Protein AF-A0A292RZ19-F1 (afdb_monomer_lite)

Secondary structure (DSSP, 8-state):
--S------HHHHHHHHHHHHHHHHHHHH----SS-BTTTB--HHHHHHHHHHHSPPPGGGHHHHHHTS-HHHHTS-HHHHHHHHHHHHHHTT-HHHHHHHHHHHHHHHHHHHHHHTT--HHHHHHHHHHHHHHHHHHHTT-HHHHHHHHHIIIIIHHHHHTT-HHHHHHHHHHHHTT-GGGG-

Radius of gyration: 18.1 Å; chains: 1; bounding box: 50×29×48 Å

Structure (mmCIF, N/CA/C/O backbone):
data_AF-A0A292RZ19-F1
#
_entry.id   AF-A0A292RZ19-F1
#
loop_
_atom_site.group_PDB
_atom_site.id
_atom_site.type_symbol
_atom_site.label_atom_id
_atom_site.label_alt_id
_atom_site.label_comp_id
_atom_site.label_asym_id
_atom_site.label_entity_id
_atom_site.label_seq_id
_atom_site.pdbx_PDB_ins_code
_atom_site.Cartn_x
_atom_site.Cartn_y
_atom_site.Cartn_z
_atom_site.occupancy
_atom_site.B_iso_or_equiv
_atom_site.auth_seq_id
_atom_site.auth_comp_id
_atom_site.auth_asym_id
_atom_site.auth_atom_id
_atom_site.pdbx_PDB_model_num
ATOM 1 N N . MET A 1 1 ? -21.940 5.186 25.113 1.00 36.81 1 MET A N 1
ATOM 2 C CA . MET A 1 1 ? -23.295 4.599 25.050 1.00 36.81 1 MET A CA 1
ATOM 3 C C . MET A 1 1 ? -23.685 4.547 23.584 1.00 36.81 1 MET A C 1
ATOM 5 O O . MET A 1 1 ? -23.639 5.592 22.948 1.00 36.81 1 MET A O 1
ATOM 9 N N . ASP A 1 2 ? -23.948 3.359 23.033 1.00 32.62 2 ASP A N 1
ATOM 10 C CA . ASP A 1 2 ? -24.367 3.211 21.632 1.00 32.62 2 ASP A CA 1
ATOM 11 C C . ASP A 1 2 ? -25.689 3.949 21.405 1.00 32.62 2 ASP A C 1
ATOM 13 O O . ASP A 1 2 ? -26.687 3.656 22.059 1.00 32.62 2 ASP A O 1
ATOM 17 N N . THR A 1 3 ? -25.704 4.897 20.470 1.00 44.53 3 THR A N 1
ATOM 18 C CA . THR A 1 3 ? -26.913 5.628 20.064 1.00 44.53 3 THR A CA 1
ATOM 19 C C . THR A 1 3 ? -27.874 4.777 19.232 1.00 44.53 3 THR A C 1
ATOM 21 O O . THR A 1 3 ? -29.031 5.149 19.089 1.00 44.53 3 THR A O 1
ATOM 24 N N . PHE A 1 4 ? -27.447 3.606 18.746 1.00 44.78 4 PHE A N 1
ATOM 25 C CA . PHE A 1 4 ? -28.317 2.651 18.060 1.00 44.78 4 PHE A CA 1
ATOM 26 C C . PHE A 1 4 ? -27.934 1.215 18.418 1.00 44.78 4 PHE A C 1
ATOM 28 O O . PHE A 1 4 ? -27.060 0.605 17.801 1.00 44.78 4 PHE A O 1
ATOM 35 N N . SER A 1 5 ? -28.616 0.646 19.411 1.00 44.84 5 SER A N 1
ATOM 36 C CA . SER A 1 5 ? -28.551 -0.783 19.719 1.00 44.84 5 SER A CA 1
ATOM 37 C C . SER A 1 5 ? -29.355 -1.575 18.685 1.00 44.84 5 SER A C 1
ATOM 39 O O . SER A 1 5 ? -30.439 -2.094 18.948 1.00 44.84 5 SER A O 1
ATOM 41 N N . ILE A 1 6 ? -28.828 -1.678 17.465 1.00 52.56 6 ILE A N 1
ATOM 42 C CA . ILE A 1 6 ? -29.388 -2.587 16.470 1.00 52.56 6 ILE A CA 1
ATOM 43 C C . ILE A 1 6 ? -29.183 -4.018 16.997 1.00 52.56 6 ILE A C 1
ATOM 45 O O . ILE A 1 6 ? -28.078 -4.568 16.954 1.00 52.56 6 ILE A O 1
ATOM 49 N N . LYS A 1 7 ? -30.257 -4.630 17.511 1.00 57.19 7 LYS A N 1
ATOM 50 C CA . LYS A 1 7 ? -30.303 -6.031 17.962 1.00 57.19 7 LYS A CA 1
ATOM 51 C C . LYS A 1 7 ? -30.302 -6.989 16.765 1.00 57.19 7 LYS A C 1
ATOM 53 O O . LYS A 1 7 ? -31.248 -7.736 16.549 1.00 57.19 7 LYS A O 1
ATOM 58 N N . VAL A 1 8 ? -29.248 -6.965 15.958 1.00 58.59 8 VAL A N 1
ATOM 59 C CA . VAL A 1 8 ? -29.006 -8.013 14.958 1.00 58.59 8 VAL A CA 1
ATOM 60 C C . VAL A 1 8 ? -28.208 -9.126 15.633 1.00 58.59 8 VAL A C 1
ATOM 62 O O . VAL A 1 8 ? -27.267 -8.858 16.380 1.00 58.59 8 VAL A O 1
ATOM 65 N N . ASN A 1 9 ? -28.592 -10.377 15.385 1.00 70.25 9 ASN A N 1
ATOM 66 C CA . ASN A 1 9 ? -27.857 -11.554 15.845 1.00 70.25 9 ASN A CA 1
ATOM 67 C C . ASN A 1 9 ? -26.400 -11.496 15.344 1.00 70.25 9 ASN A C 1
ATOM 69 O O . ASN A 1 9 ? -26.161 -11.202 14.173 1.00 70.25 9 ASN A O 1
ATOM 73 N N . ASP A 1 10 ? -25.425 -11.799 16.200 1.00 68.81 10 ASP A N 1
ATOM 74 C CA . ASP A 1 10 ? -24.003 -11.737 15.847 1.00 68.81 10 ASP A CA 1
ATOM 75 C C . ASP A 1 10 ? -23.623 -12.635 14.661 1.00 68.81 10 ASP A C 1
ATOM 77 O O . ASP A 1 10 ? -22.735 -12.275 13.887 1.00 68.81 10 ASP A O 1
ATOM 81 N N . ASN A 1 11 ? -24.323 -13.754 14.444 1.00 71.94 11 ASN A N 1
ATOM 82 C CA . ASN A 1 11 ? -24.134 -14.572 13.242 1.00 71.94 11 ASN A CA 1
ATOM 83 C C . ASN A 1 11 ? -24.590 -13.849 11.969 1.00 71.94 11 ASN A C 1
ATOM 85 O O . ASN A 1 11 ? -23.882 -13.880 10.965 1.00 71.94 11 ASN A O 1
ATOM 89 N N . ILE A 1 12 ? -25.720 -13.141 12.022 1.00 70.31 12 ILE A N 1
ATOM 90 C CA . ILE A 1 12 ? -26.232 -12.353 10.892 1.00 70.31 12 ILE A CA 1
ATOM 91 C C . ILE A 1 12 ? -25.294 -11.174 10.611 1.00 70.31 12 ILE A C 1
ATOM 93 O O . ILE A 1 12 ? -24.991 -10.892 9.455 1.00 70.31 12 ILE A O 1
ATOM 97 N N . LYS A 1 13 ? -24.749 -10.530 11.653 1.00 65.44 13 LYS A N 1
ATOM 98 C CA . LYS A 1 13 ? -23.737 -9.475 11.488 1.00 65.44 13 LYS A CA 1
ATOM 99 C C . LYS A 1 13 ? -22.476 -9.994 10.784 1.00 65.44 13 LYS A C 1
ATOM 101 O O . LYS A 1 13 ? -2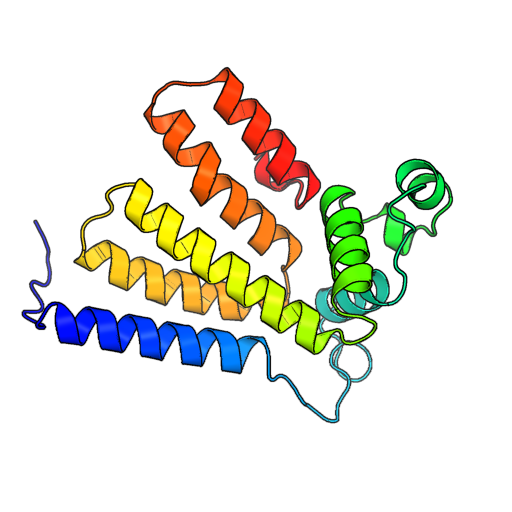1.983 -9.349 9.863 1.00 65.44 13 LYS A O 1
ATOM 106 N N . LYS A 1 14 ? -21.980 -11.178 11.168 1.00 69.00 14 LYS A N 1
ATOM 107 C CA . LYS A 1 14 ? -20.828 -11.828 10.513 1.00 69.00 14 LYS A CA 1
ATOM 108 C C . LYS A 1 14 ? -21.119 -12.192 9.058 1.00 69.00 14 LYS A C 1
ATOM 110 O O . LYS A 1 14 ? -20.262 -11.981 8.207 1.00 69.00 14 LYS A O 1
ATOM 115 N N . GLN A 1 15 ? -22.315 -12.702 8.767 1.00 72.06 15 GLN A N 1
ATOM 116 C CA . GLN A 1 15 ? -22.740 -13.024 7.403 1.00 72.06 15 GLN A CA 1
ATOM 117 C C . GLN A 1 15 ? -22.855 -11.770 6.530 1.00 72.06 15 GLN A C 1
ATOM 119 O O . GLN A 1 15 ? -22.338 -11.765 5.419 1.00 72.06 15 GLN A O 1
ATOM 124 N N . LEU A 1 16 ? -23.452 -10.687 7.039 1.00 69.56 16 LEU A N 1
ATOM 125 C CA . LEU A 1 16 ? -23.532 -9.399 6.341 1.00 69.56 16 LEU A CA 1
ATOM 126 C C . LEU A 1 16 ? -22.155 -8.785 6.095 1.00 69.56 16 LEU A C 1
ATOM 128 O O . LEU A 1 16 ? -21.927 -8.211 5.032 1.00 69.56 16 LEU A O 1
ATOM 132 N N . LEU A 1 17 ? -21.232 -8.931 7.047 1.00 68.62 17 LEU A N 1
ATOM 133 C CA . LEU A 1 17 ? -19.852 -8.497 6.877 1.00 68.62 17 LEU A CA 1
ATOM 134 C C . LEU A 1 17 ? -19.161 -9.311 5.784 1.00 68.62 17 LEU A C 1
ATOM 136 O O . LEU A 1 17 ? -18.579 -8.724 4.884 1.00 68.62 17 LEU A O 1
ATOM 140 N N . PHE A 1 18 ? -19.250 -10.641 5.834 1.00 71.50 18 PHE A N 1
ATOM 141 C CA . PHE A 1 18 ? -18.663 -11.514 4.818 1.00 71.50 18 PHE A CA 1
ATOM 142 C C . PHE A 1 18 ? -19.241 -11.235 3.428 1.00 71.50 18 PHE A C 1
ATOM 144 O O . PHE A 1 18 ? -18.494 -11.068 2.472 1.00 71.50 18 PHE A O 1
ATOM 151 N N . PHE A 1 19 ? -20.561 -11.089 3.329 1.00 72.62 19 PHE A N 1
ATOM 152 C CA . PHE A 1 19 ? -21.227 -10.728 2.085 1.00 72.62 19 PHE A CA 1
ATOM 153 C C . PHE A 1 19 ? -20.750 -9.368 1.564 1.00 72.62 19 PHE A C 1
ATOM 155 O O . PHE A 1 19 ? -20.363 -9.258 0.404 1.00 72.62 19 PHE A O 1
ATOM 162 N N . SER A 1 20 ? -20.691 -8.353 2.429 1.00 66.38 20 SER A N 1
ATOM 163 C CA . SER A 1 20 ? -20.156 -7.035 2.071 1.00 66.38 20 SER A CA 1
ATOM 164 C C . SER A 1 20 ? -18.703 -7.128 1.615 1.00 66.38 20 SER A C 1
ATOM 166 O O . SER A 1 20 ? -18.365 -6.573 0.583 1.00 66.38 20 SER A O 1
ATOM 168 N N . LEU A 1 21 ? -17.853 -7.881 2.318 1.00 67.31 21 LEU A N 1
ATOM 169 C CA . LEU A 1 21 ? -16.459 -8.126 1.939 1.00 67.31 21 LEU A CA 1
ATOM 170 C C . LEU A 1 21 ? -16.360 -8.731 0.535 1.00 67.31 21 LEU A C 1
ATOM 172 O O . LEU A 1 21 ? -15.591 -8.238 -0.285 1.00 67.31 21 LEU A O 1
ATOM 176 N N . CYS A 1 22 ? -17.168 -9.749 0.234 1.00 69.62 22 CYS A N 1
ATOM 177 C CA . CYS A 1 22 ? -17.218 -10.358 -1.092 1.00 69.62 22 CYS A CA 1
ATOM 178 C C . CYS A 1 22 ? -17.667 -9.357 -2.163 1.00 69.62 22 CYS A C 1
ATOM 180 O O . CYS A 1 22 ? -17.028 -9.263 -3.206 1.00 69.62 22 CYS A O 1
ATOM 182 N N . VAL A 1 23 ? -18.719 -8.576 -1.902 1.00 66.81 23 VAL A N 1
ATOM 183 C CA . VAL A 1 23 ? -19.202 -7.539 -2.827 1.00 66.81 23 VAL A CA 1
ATOM 184 C C . VAL A 1 23 ? -18.124 -6.481 -3.067 1.00 66.81 23 VAL A C 1
ATOM 186 O O . VAL A 1 23 ? -17.870 -6.133 -4.213 1.00 66.81 23 VAL A O 1
ATOM 189 N N . LEU A 1 24 ? -17.442 -6.010 -2.021 1.00 63.97 24 LEU A N 1
ATOM 190 C CA . LEU A 1 24 ? -16.362 -5.027 -2.131 1.00 63.97 24 LEU A CA 1
ATOM 191 C C . LEU A 1 24 ? -15.191 -5.570 -2.964 1.00 63.97 24 LEU A C 1
ATOM 193 O O . LEU A 1 24 ? -14.700 -4.876 -3.845 1.00 63.97 24 LEU A O 1
ATOM 197 N N . VAL A 1 25 ? -14.778 -6.818 -2.724 1.00 64.00 25 VAL A N 1
ATOM 198 C CA . VAL A 1 25 ? -13.701 -7.490 -3.469 1.00 64.00 25 VAL A CA 1
ATOM 199 C C . VAL A 1 25 ? -14.070 -7.644 -4.948 1.00 64.00 25 VAL A C 1
ATOM 201 O O . VAL A 1 25 ? -13.270 -7.306 -5.818 1.00 64.00 25 VAL A O 1
ATOM 204 N N . VAL A 1 26 ? -15.297 -8.080 -5.242 1.00 64.62 26 VAL A N 1
ATOM 205 C CA . VAL A 1 26 ? -15.783 -8.262 -6.618 1.00 64.62 26 VAL A CA 1
ATOM 206 C C . VAL A 1 26 ? -15.940 -6.919 -7.335 1.00 64.62 26 VAL A C 1
ATOM 208 O O . VAL A 1 26 ? -15.431 -6.764 -8.437 1.00 64.62 26 VAL A O 1
ATOM 211 N N . PHE A 1 27 ? -16.565 -5.909 -6.726 1.00 61.03 27 PHE A N 1
ATOM 212 C CA . PHE A 1 27 ? -16.728 -4.596 -7.367 1.00 61.03 27 PHE A CA 1
ATOM 213 C C . PHE A 1 27 ? -15.405 -3.834 -7.535 1.00 61.03 27 PHE A C 1
ATOM 215 O O . PHE A 1 27 ? -15.280 -3.034 -8.463 1.00 61.03 27 PHE A O 1
ATOM 222 N N . ALA A 1 28 ? -14.415 -4.076 -6.670 1.00 55.69 28 ALA A N 1
ATOM 223 C CA . ALA A 1 28 ? -13.092 -3.472 -6.795 1.00 55.69 28 ALA A CA 1
ATOM 224 C C . ALA A 1 28 ? -12.198 -4.185 -7.825 1.00 55.69 28 ALA A C 1
ATOM 226 O O . ALA A 1 28 ? -11.436 -3.519 -8.522 1.00 55.69 28 ALA A O 1
ATOM 227 N N . GLY A 1 29 ? -12.280 -5.518 -7.927 1.00 52.38 29 GLY A N 1
ATOM 228 C CA . GLY A 1 29 ? -11.407 -6.323 -8.791 1.00 52.38 29 GLY A CA 1
ATOM 229 C C . GLY A 1 29 ? -11.996 -6.739 -10.144 1.00 52.38 29 GLY A C 1
ATOM 230 O O . GLY A 1 29 ? -11.243 -7.002 -11.078 1.00 52.38 29 GLY A O 1
ATOM 231 N N . CYS A 1 30 ? -13.321 -6.765 -10.306 1.00 54.69 30 CYS A N 1
ATOM 232 C CA . CYS A 1 30 ? -13.986 -7.167 -11.553 1.00 54.69 30 CYS A CA 1
ATOM 233 C C . CYS A 1 30 ? -14.333 -5.969 -12.449 1.00 54.69 30 CYS A C 1
ATOM 235 O O . CYS A 1 30 ? -15.418 -5.902 -13.025 1.00 54.69 30 CYS A O 1
ATOM 237 N N . ARG A 1 31 ? -13.394 -5.031 -12.628 1.00 57.31 31 ARG A N 1
ATOM 238 C CA . ARG A 1 31 ? -13.456 -4.026 -13.706 1.00 57.31 31 ARG A CA 1
ATOM 239 C C . ARG A 1 31 ? -13.034 -4.640 -15.042 1.00 57.31 31 ARG A C 1
ATOM 241 O O . ARG A 1 31 ? -12.154 -4.134 -15.728 1.00 57.31 31 ARG A O 1
ATOM 248 N N . TRP A 1 32 ? -13.670 -5.747 -15.417 1.00 55.59 32 TRP A N 1
ATOM 249 C CA . TRP A 1 32 ? -13.532 -6.354 -16.741 1.00 55.59 32 TRP A CA 1
ATOM 250 C C . TRP A 1 32 ? -14.368 -5.547 -17.737 1.00 55.59 32 TRP A C 1
ATOM 252 O O . TRP A 1 32 ? -15.392 -5.991 -18.243 1.00 55.59 32 TRP A O 1
ATOM 262 N N . SER A 1 33 ? -13.974 -4.293 -17.926 1.00 52.31 33 SER A N 1
ATOM 263 C CA . SER A 1 33 ? -14.487 -3.434 -18.979 1.00 52.31 33 SER A CA 1
ATOM 264 C C . SER A 1 33 ? -13.643 -3.672 -20.224 1.00 52.31 33 SER A C 1
ATOM 266 O O . SER A 1 33 ? -12.421 -3.750 -20.134 1.00 52.31 33 SER A O 1
ATOM 268 N N . SER A 1 34 ? -14.288 -3.760 -21.385 1.00 49.88 34 SER A N 1
ATOM 269 C CA . SER A 1 34 ? -13.611 -3.750 -22.686 1.00 49.88 34 SER A CA 1
ATOM 270 C C . SER A 1 34 ? -12.952 -2.401 -23.004 1.00 49.88 34 SER A C 1
ATOM 272 O O . SER A 1 34 ? -12.137 -2.337 -23.914 1.00 49.88 34 SER A O 1
ATOM 274 N N . TYR A 1 35 ? -13.297 -1.341 -22.264 1.00 49.62 35 TYR A N 1
ATOM 275 C CA . TYR A 1 35 ? -12.599 -0.054 -22.298 1.00 49.62 35 TYR A CA 1
ATOM 276 C C . TYR A 1 35 ? -11.419 -0.063 -21.340 1.00 49.62 35 TYR A C 1
ATOM 278 O O . TYR A 1 35 ? -11.589 -0.357 -20.147 1.00 49.62 35 TYR A O 1
ATOM 286 N N . GLU A 1 36 ? -10.249 0.321 -21.841 1.00 52.06 36 GLU A N 1
ATOM 287 C CA . GLU A 1 36 ? -9.062 0.474 -21.021 1.00 52.06 36 GLU A CA 1
ATOM 288 C C . GLU A 1 36 ? -9.152 1.791 -20.247 1.00 52.06 36 GLU A C 1
ATOM 290 O O . GLU A 1 36 ? -8.748 2.860 -20.708 1.00 52.06 36 GLU A O 1
ATOM 295 N N . VAL A 1 37 ? -9.699 1.720 -19.033 1.00 51.31 37 VAL A N 1
ATOM 296 C CA . VAL A 1 37 ? -9.636 2.828 -18.072 1.00 51.31 37 VAL A CA 1
ATOM 297 C C . VAL A 1 37 ? -8.160 3.224 -17.912 1.00 51.31 37 VAL A C 1
ATOM 299 O O . VAL A 1 37 ? -7.329 2.364 -17.631 1.00 51.31 37 VAL A O 1
ATOM 302 N N . GLY A 1 38 ? -7.822 4.496 -18.146 1.00 48.09 38 GLY A N 1
ATOM 303 C CA . GLY A 1 38 ? -6.438 4.986 -18.222 1.00 48.09 38 GLY A CA 1
ATOM 304 C C . GLY A 1 38 ? -5.966 5.372 -19.633 1.00 48.09 38 GLY A C 1
ATOM 305 O O . GLY A 1 38 ? -5.240 6.354 -19.742 1.00 48.09 38 GLY A O 1
ATOM 306 N N . TYR A 1 39 ? -6.425 4.687 -20.690 1.00 48.91 39 TYR A N 1
ATOM 307 C CA . TYR A 1 39 ? -6.152 5.052 -22.094 1.00 48.91 39 TYR A CA 1
ATOM 308 C C . TYR A 1 39 ? -7.370 5.705 -22.768 1.00 48.91 39 TYR A C 1
ATOM 310 O O . TYR A 1 39 ? -7.232 6.757 -23.386 1.00 48.91 39 TYR A O 1
ATOM 318 N N . ASP A 1 40 ? -8.570 5.140 -22.584 1.00 44.59 40 ASP A N 1
ATOM 319 C CA . ASP A 1 40 ? -9.807 5.626 -23.225 1.00 44.59 40 ASP A CA 1
ATOM 320 C C . ASP A 1 40 ? -10.556 6.675 -22.382 1.00 44.59 40 ASP A C 1
ATOM 322 O O . ASP A 1 40 ? -11.319 7.495 -22.894 1.00 44.59 40 ASP A O 1
ATOM 326 N N . ILE A 1 41 ? -10.357 6.644 -21.061 1.00 52.09 41 ILE A N 1
ATOM 327 C CA . ILE A 1 41 ? -10.963 7.563 -20.091 1.00 52.09 41 ILE A CA 1
ATOM 328 C C . ILE A 1 41 ? -9.852 8.005 -19.142 1.00 52.09 41 ILE A C 1
ATOM 330 O O . ILE A 1 41 ? -9.313 7.183 -18.394 1.00 52.09 41 ILE A O 1
ATOM 334 N N . ALA A 1 42 ? -9.511 9.295 -19.175 1.00 49.41 42 ALA A N 1
ATOM 335 C CA . ALA A 1 42 ? -8.438 9.883 -18.378 1.00 49.41 42 ALA A CA 1
ATOM 336 C C . ALA A 1 42 ? -8.808 9.931 -16.885 1.00 49.41 42 ALA A C 1
ATOM 338 O O . ALA A 1 42 ? -9.241 10.952 -16.353 1.00 49.41 42 ALA A O 1
ATOM 339 N N . ILE A 1 43 ? -8.632 8.807 -16.194 1.00 57.19 43 ILE A N 1
ATOM 340 C CA . ILE A 1 43 ? -8.555 8.756 -14.734 1.00 57.19 43 ILE A CA 1
ATOM 341 C C . ILE A 1 43 ? -7.062 8.766 -14.402 1.00 57.19 43 ILE A C 1
ATOM 343 O O . ILE A 1 43 ? -6.412 7.724 -14.432 1.00 57.19 43 ILE A O 1
ATOM 347 N N . PHE A 1 44 ? -6.530 9.973 -14.183 1.00 57.28 44 PHE A N 1
ATOM 348 C CA . PHE A 1 44 ? -5.100 10.321 -14.227 1.00 57.28 44 PHE A CA 1
ATOM 349 C C . PHE A 1 44 ? -4.176 9.336 -13.483 1.00 57.28 44 PHE A C 1
ATOM 351 O O . PHE A 1 44 ? -3.178 8.871 -14.030 1.00 57.28 44 PHE A O 1
ATOM 358 N N . ASP A 1 45 ? -4.547 8.938 -12.268 1.00 68.06 45 ASP A N 1
ATOM 359 C CA . ASP A 1 45 ? -3.718 8.040 -11.461 1.00 68.06 45 ASP A CA 1
ATOM 360 C C . ASP A 1 45 ? -3.848 6.557 -11.853 1.00 68.06 45 ASP A C 1
ATOM 362 O O . ASP A 1 45 ? -2.912 5.782 -11.677 1.00 68.06 45 ASP A O 1
ATOM 366 N N . TYR A 1 46 ? -4.983 6.141 -12.426 1.00 71.25 46 TYR A N 1
ATOM 367 C CA . TYR A 1 46 ? -5.222 4.738 -12.782 1.00 71.25 46 TYR A CA 1
ATOM 368 C C . TYR A 1 46 ? -4.336 4.278 -13.946 1.00 71.25 46 TYR A C 1
ATOM 370 O O . TYR A 1 46 ? -3.780 3.181 -13.894 1.00 71.25 46 TYR A O 1
ATOM 378 N N . GLY A 1 47 ? -4.182 5.123 -14.974 1.00 75.06 47 GLY A N 1
ATOM 379 C CA . GLY A 1 47 ? -3.270 4.857 -16.092 1.00 75.06 47 GLY A CA 1
ATOM 380 C C . GLY A 1 47 ? -1.827 4.713 -15.609 1.00 75.06 47 GLY A C 1
ATOM 381 O O . GLY A 1 47 ? -1.173 3.721 -15.913 1.00 75.06 47 GLY A O 1
ATOM 382 N N . THR A 1 48 ? -1.393 5.628 -14.741 1.00 81.88 48 THR A N 1
ATOM 383 C CA . THR A 1 48 ? -0.076 5.588 -14.091 1.00 81.88 48 THR A CA 1
ATOM 384 C C . THR A 1 48 ? 0.148 4.275 -13.329 1.00 81.88 48 THR A C 1
ATOM 386 O O . THR A 1 48 ? 1.172 3.619 -13.510 1.00 81.88 48 THR A O 1
ATOM 389 N N . TYR A 1 49 ? -0.825 3.814 -12.531 1.00 85.19 49 TYR A N 1
ATOM 390 C CA . TYR A 1 49 ? -0.703 2.535 -11.817 1.00 85.19 49 TYR A CA 1
ATOM 391 C C . TYR A 1 49 ? -0.596 1.330 -12.756 1.00 85.19 49 TYR A C 1
ATOM 393 O O . TYR A 1 49 ? 0.168 0.407 -12.473 1.00 85.19 49 TYR A O 1
ATOM 401 N N . LYS A 1 50 ? -1.344 1.331 -13.867 1.00 85.19 50 LYS A N 1
ATOM 402 C CA . LYS A 1 50 ? -1.265 0.273 -14.882 1.00 85.19 50 LYS A CA 1
ATOM 403 C C . LYS A 1 50 ? 0.103 0.278 -15.567 1.00 85.19 50 LYS A C 1
ATOM 405 O O . LYS A 1 50 ? 0.701 -0.785 -15.697 1.00 85.19 50 LYS A O 1
ATOM 410 N N . ASN A 1 51 ? 0.619 1.449 -15.937 1.00 87.50 51 ASN A N 1
ATOM 411 C CA . ASN A 1 51 ? 1.934 1.593 -16.564 1.00 87.50 51 ASN A CA 1
ATOM 412 C C . ASN A 1 51 ? 3.051 1.078 -15.655 1.00 87.50 51 ASN A C 1
ATOM 414 O O . ASN A 1 51 ? 3.868 0.270 -16.080 1.00 87.50 51 ASN A O 1
ATOM 418 N N . ILE A 1 52 ? 3.046 1.476 -14.382 1.00 90.69 52 ILE A N 1
ATOM 419 C CA . ILE A 1 52 ? 4.051 1.030 -13.407 1.00 90.69 52 ILE A CA 1
ATOM 420 C C . ILE A 1 52 ? 3.953 -0.477 -13.166 1.00 90.69 52 ILE A C 1
ATOM 4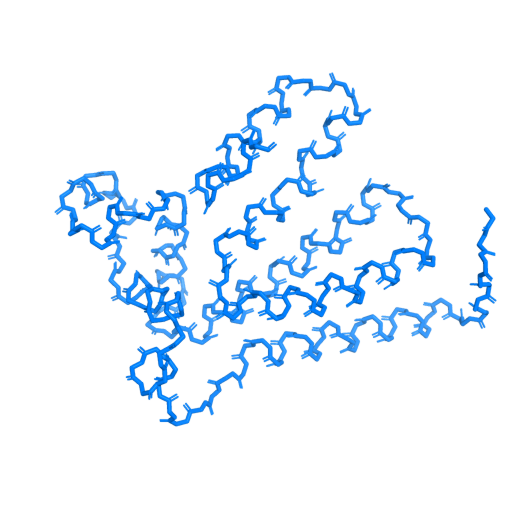22 O O . ILE A 1 52 ? 4.970 -1.146 -13.006 1.00 90.69 52 ILE A O 1
ATOM 426 N N . TYR A 1 53 ? 2.741 -1.033 -13.131 1.00 91.31 53 TYR A N 1
ATOM 427 C CA . TYR A 1 53 ? 2.558 -2.476 -12.992 1.00 91.31 53 TYR A CA 1
ATOM 428 C C . TYR A 1 53 ? 3.034 -3.255 -14.217 1.00 91.31 53 TYR A C 1
ATOM 430 O O . TYR A 1 53 ? 3.604 -4.331 -14.065 1.00 91.31 53 TYR A O 1
ATOM 438 N N . ASN A 1 54 ? 2.825 -2.717 -15.417 1.00 90.88 54 ASN A N 1
ATOM 439 C CA . ASN A 1 54 ? 3.233 -3.348 -16.671 1.00 90.88 54 ASN A CA 1
ATOM 440 C C . ASN A 1 54 ? 4.714 -3.128 -17.016 1.00 90.88 54 ASN A C 1
ATOM 442 O O . ASN A 1 54 ? 5.229 -3.810 -17.898 1.00 90.88 54 ASN A O 1
ATOM 446 N N . SER A 1 55 ? 5.399 -2.242 -16.293 1.00 92.62 55 SER A N 1
ATOM 447 C CA . SER A 1 55 ? 6.842 -1.995 -16.388 1.00 92.62 55 SER A CA 1
ATOM 448 C C . SER A 1 55 ? 7.551 -2.418 -15.089 1.00 92.62 55 SER A C 1
ATOM 450 O O . SER A 1 55 ? 8.100 -1.565 -14.384 1.00 92.62 55 SER A O 1
ATOM 452 N N . PRO A 1 56 ? 7.508 -3.713 -14.711 1.00 94.31 56 PRO A N 1
ATOM 453 C CA . PRO A 1 56 ? 8.072 -4.179 -13.451 1.00 94.31 56 PRO A CA 1
ATOM 454 C C . PRO A 1 56 ? 9.599 -4.088 -13.457 1.00 94.31 56 PRO A C 1
ATOM 456 O O . PRO A 1 56 ? 10.254 -4.391 -14.453 1.00 94.31 56 PRO A O 1
ATOM 459 N N . LEU A 1 57 ? 10.168 -3.749 -12.302 1.00 96.19 57 LEU A N 1
ATOM 460 C CA . LEU A 1 57 ? 11.608 -3.837 -12.072 1.00 96.19 57 LEU A CA 1
ATOM 461 C C . LEU A 1 57 ? 11.965 -5.216 -11.503 1.00 96.19 57 LEU A C 1
ATOM 463 O O . LEU A 1 57 ? 11.194 -5.821 -10.753 1.00 96.19 57 LEU A O 1
ATOM 467 N N . SER A 1 58 ? 13.160 -5.716 -11.800 1.00 95.38 58 SER A N 1
ATOM 468 C CA . SER A 1 58 ? 13.664 -6.954 -11.213 1.00 95.38 58 SER A CA 1
ATOM 469 C C . SER A 1 58 ? 13.803 -6.820 -9.701 1.00 95.38 58 SER A C 1
ATOM 471 O O . SER A 1 58 ? 14.545 -5.979 -9.196 1.00 95.38 58 SER A O 1
ATOM 473 N N . ILE A 1 59 ? 13.157 -7.715 -8.952 1.00 95.12 59 ILE A N 1
ATOM 474 C CA . ILE A 1 59 ? 13.218 -7.722 -7.482 1.00 95.12 59 ILE A CA 1
ATOM 475 C C . ILE A 1 59 ? 14.643 -7.947 -6.965 1.00 95.12 59 ILE A C 1
ATOM 477 O O . ILE A 1 59 ? 15.022 -7.382 -5.940 1.00 95.12 59 ILE A O 1
ATOM 481 N N . PHE A 1 60 ? 15.453 -8.730 -7.679 1.00 94.44 60 PHE A N 1
ATOM 482 C CA . PHE A 1 60 ? 16.816 -9.056 -7.255 1.00 94.44 60 PHE A CA 1
ATOM 483 C C . PHE A 1 60 ? 17.800 -7.895 -7.451 1.00 94.44 60 PHE A C 1
ATOM 485 O O . PHE A 1 60 ? 18.753 -7.779 -6.686 1.00 94.44 60 PHE A O 1
ATOM 492 N N . ASN A 1 61 ? 17.532 -7.010 -8.417 1.00 95.06 61 ASN A N 1
AT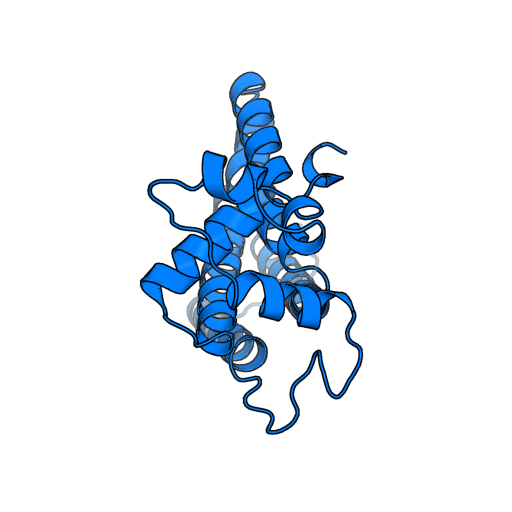OM 493 C CA . ASN A 1 61 ? 18.364 -5.848 -8.752 1.00 95.06 61 ASN A CA 1
ATOM 494 C C . ASN A 1 61 ? 17.587 -4.528 -8.600 1.00 95.06 61 ASN A C 1
ATOM 496 O O . ASN A 1 61 ? 17.871 -3.537 -9.275 1.00 95.06 61 ASN A O 1
ATOM 500 N N . PHE A 1 62 ? 16.597 -4.507 -7.704 1.00 95.94 62 PHE A N 1
ATOM 501 C CA . PHE A 1 62 ? 15.569 -3.469 -7.683 1.00 95.94 62 PHE A CA 1
ATOM 502 C C . PHE A 1 62 ? 16.131 -2.054 -7.525 1.00 95.94 62 PHE A C 1
ATOM 504 O O . PHE A 1 62 ? 15.742 -1.151 -8.253 1.00 95.94 62 PHE A O 1
ATOM 511 N N . LEU A 1 63 ? 17.071 -1.849 -6.595 1.00 95.31 63 LEU A N 1
ATOM 512 C CA . LEU A 1 63 ? 17.619 -0.515 -6.327 1.00 95.31 63 LEU A CA 1
ATOM 513 C C . LEU A 1 63 ? 18.409 0.043 -7.516 1.00 95.31 63 LEU A C 1
ATOM 515 O O . LEU A 1 63 ? 18.304 1.234 -7.804 1.00 95.31 63 LEU A O 1
ATOM 519 N N . SER A 1 64 ? 19.179 -0.803 -8.208 1.00 95.00 64 SER A N 1
ATOM 520 C CA . SER A 1 64 ? 19.910 -0.385 -9.407 1.00 95.00 64 SER A CA 1
ATOM 521 C C . SER A 1 64 ? 18.961 -0.078 -10.557 1.00 95.00 64 SER A C 1
ATOM 523 O O . SER A 1 64 ? 19.125 0.949 -11.204 1.00 95.00 64 SER A O 1
ATOM 525 N N . GLU A 1 65 ? 17.947 -0.919 -10.770 1.00 95.25 65 GLU A N 1
ATOM 526 C CA . GLU A 1 65 ? 16.983 -0.712 -11.851 1.00 95.25 65 GLU A CA 1
ATOM 527 C C . GLU A 1 65 ? 16.091 0.503 -11.600 1.00 95.25 65 GLU A C 1
ATOM 529 O O . GLU A 1 65 ? 15.828 1.270 -12.521 1.00 95.25 65 GLU A O 1
ATOM 534 N N . TYR A 1 66 ? 15.703 0.748 -10.346 1.00 94.94 66 TYR A N 1
ATOM 535 C CA . TYR A 1 66 ? 14.962 1.945 -9.961 1.00 94.94 66 TYR A CA 1
ATOM 536 C C . TYR A 1 66 ? 15.779 3.211 -10.241 1.00 94.94 66 TYR A C 1
ATOM 538 O O . TYR A 1 66 ? 15.270 4.151 -10.849 1.00 94.94 66 TYR A O 1
ATOM 546 N N . ALA A 1 67 ? 17.064 3.223 -9.871 1.00 93.38 67 ALA A N 1
ATOM 547 C CA . ALA A 1 67 ? 17.951 4.363 -10.105 1.00 93.38 67 ALA A CA 1
ATOM 548 C C . ALA A 1 67 ? 18.203 4.652 -11.598 1.00 93.38 67 ALA A C 1
ATOM 550 O O . ALA A 1 67 ? 18.463 5.799 -11.957 1.00 93.38 67 ALA A O 1
ATOM 551 N N . SER A 1 68 ? 18.127 3.635 -12.461 1.00 94.06 68 SER A N 1
ATOM 552 C CA . SER A 1 68 ? 18.267 3.780 -13.916 1.00 94.06 68 SER A CA 1
ATOM 553 C C . SER A 1 68 ? 16.938 3.894 -14.672 1.00 94.06 68 SER A C 1
ATOM 555 O O . SER A 1 68 ? 16.961 3.978 -15.895 1.00 94.06 68 SER A O 1
ATOM 557 N N . SER A 1 69 ? 15.797 3.843 -13.977 1.00 92.38 69 SER A N 1
ATOM 558 C CA . SER A 1 69 ? 14.466 3.854 -14.598 1.00 92.38 69 SER A CA 1
ATOM 559 C C . SER A 1 69 ? 14.051 5.239 -15.102 1.00 92.38 69 SER A C 1
ATOM 561 O O . SER A 1 69 ? 14.631 6.253 -14.712 1.00 92.38 69 SER A O 1
ATOM 563 N N . ASP A 1 70 ? 13.026 5.285 -15.953 1.00 90.81 70 ASP A N 1
ATOM 564 C CA . ASP A 1 70 ? 12.479 6.534 -16.480 1.00 90.81 70 ASP A CA 1
ATOM 565 C C . ASP A 1 70 ? 11.848 7.414 -15.388 1.00 90.81 70 ASP A C 1
ATOM 567 O O . ASP A 1 70 ? 11.423 6.944 -14.328 1.00 90.81 70 ASP A O 1
ATOM 571 N N . LEU A 1 71 ? 11.714 8.712 -15.685 1.00 87.00 71 LEU A N 1
ATOM 572 C CA . LEU A 1 71 ? 11.128 9.708 -14.776 1.00 87.00 71 LEU A CA 1
ATOM 573 C C . LEU A 1 71 ? 9.722 9.326 -14.290 1.00 87.00 71 LEU A C 1
ATOM 575 O O . LEU A 1 71 ? 9.365 9.651 -13.159 1.00 87.00 71 LEU A O 1
ATOM 579 N N . GLU A 1 72 ? 8.935 8.624 -15.111 1.00 86.25 72 GLU A N 1
ATOM 580 C CA . GLU A 1 72 ? 7.608 8.143 -14.716 1.00 86.25 72 GLU A CA 1
ATOM 581 C C . GLU A 1 72 ? 7.696 7.197 -13.513 1.00 86.25 72 GLU A C 1
ATOM 583 O O . GLU A 1 72 ? 6.951 7.389 -12.558 1.00 86.25 72 GLU A O 1
ATOM 588 N N . ILE A 1 73 ? 8.651 6.261 -13.492 1.00 89.00 73 ILE A N 1
ATOM 589 C CA . ILE A 1 73 ? 8.863 5.322 -12.378 1.00 89.00 73 ILE A CA 1
ATOM 590 C C . ILE A 1 73 ? 9.523 6.030 -11.190 1.00 89.00 73 ILE A C 1
ATOM 592 O O . ILE A 1 73 ? 9.077 5.868 -10.054 1.00 89.00 73 ILE A O 1
ATOM 596 N N . GLN A 1 74 ? 10.541 6.860 -11.438 1.00 88.75 74 GLN A N 1
ATOM 597 C CA . GLN A 1 74 ? 11.261 7.574 -10.374 1.00 88.75 74 GLN A CA 1
ATOM 598 C C . GLN A 1 74 ? 10.400 8.606 -9.631 1.00 88.75 74 GLN A C 1
ATOM 600 O O . GLN A 1 74 ? 10.690 8.935 -8.481 1.00 88.75 74 GLN A O 1
ATOM 605 N N . SER A 1 75 ? 9.348 9.126 -10.275 1.00 87.75 75 SER A N 1
ATOM 606 C CA . SER A 1 75 ? 8.399 10.075 -9.673 1.00 87.75 75 SER A CA 1
ATOM 607 C C . SER A 1 75 ? 7.459 9.449 -8.632 1.00 87.75 75 SER A C 1
ATOM 609 O O . SER A 1 75 ? 6.699 10.157 -7.969 1.00 87.75 75 SER A O 1
ATOM 611 N N . GLN A 1 76 ? 7.488 8.126 -8.490 1.00 89.75 76 GLN A N 1
ATOM 612 C CA . GLN A 1 76 ? 6.578 7.350 -7.652 1.00 89.75 76 GLN A CA 1
ATOM 613 C C . GLN A 1 76 ? 7.292 6.924 -6.374 1.00 89.75 76 GLN A C 1
ATOM 615 O O . GLN A 1 76 ? 8.516 6.839 -6.333 1.00 89.75 76 GLN A O 1
ATOM 620 N N . GLU A 1 77 ? 6.558 6.637 -5.299 1.00 91.94 77 GLU A N 1
ATOM 621 C CA . GLU A 1 77 ? 7.212 6.202 -4.071 1.00 91.94 77 GLU A CA 1
ATOM 622 C C . GLU A 1 77 ? 7.802 4.790 -4.238 1.00 91.94 77 GLU A C 1
ATOM 624 O O . GLU A 1 77 ? 7.149 3.844 -4.686 1.00 91.94 77 GLU A O 1
ATOM 629 N N . ILE A 1 78 ? 9.066 4.646 -3.839 1.00 94.19 78 ILE A N 1
ATOM 630 C CA . ILE A 1 78 ? 9.883 3.446 -4.055 1.00 94.19 78 ILE A CA 1
ATOM 631 C C . ILE A 1 78 ? 9.251 2.152 -3.516 1.00 94.19 78 ILE A C 1
ATOM 633 O O . ILE A 1 78 ? 9.373 1.092 -4.130 1.00 94.19 78 ILE A O 1
ATOM 637 N N . GLY A 1 79 ? 8.549 2.222 -2.382 1.00 93.06 79 GLY A N 1
ATOM 638 C CA . GLY A 1 79 ? 7.869 1.078 -1.777 1.00 93.06 79 GLY A CA 1
ATOM 639 C C . GLY A 1 79 ? 6.669 0.619 -2.598 1.00 93.06 79 GLY A C 1
ATOM 640 O O . GLY A 1 79 ? 6.443 -0.585 -2.727 1.00 93.06 79 GLY A O 1
ATOM 641 N N . TYR A 1 80 ? 5.953 1.555 -3.226 1.00 92.94 80 TYR A N 1
ATOM 642 C CA . TYR A 1 80 ? 4.894 1.224 -4.172 1.00 92.94 80 TYR A CA 1
ATOM 643 C C . TYR A 1 80 ? 5.452 0.540 -5.425 1.00 92.94 80 TYR A C 1
ATOM 645 O O . TYR A 1 80 ? 4.938 -0.508 -5.813 1.00 92.94 80 TYR A O 1
ATOM 653 N N . VAL A 1 81 ? 6.530 1.067 -6.016 1.00 94.75 81 VAL A N 1
ATOM 654 C CA . VAL A 1 81 ? 7.154 0.462 -7.208 1.00 94.75 81 VAL A CA 1
ATOM 655 C C . VAL A 1 81 ? 7.670 -0.948 -6.903 1.00 94.75 81 VAL A C 1
ATOM 657 O O . VAL A 1 81 ? 7.444 -1.875 -7.685 1.00 94.75 81 VAL A O 1
ATOM 660 N N . PHE A 1 82 ? 8.281 -1.146 -5.730 1.00 96.31 82 PHE A N 1
ATOM 661 C CA . PHE A 1 82 ? 8.721 -2.463 -5.267 1.00 96.31 82 PHE A CA 1
ATOM 662 C C . PHE A 1 82 ? 7.549 -3.434 -5.111 1.00 96.31 82 PHE A C 1
ATOM 664 O O . PHE A 1 82 ? 7.590 -4.552 -5.621 1.00 96.31 82 PHE A O 1
ATOM 671 N N . TYR A 1 83 ? 6.480 -3.001 -4.439 1.00 95.25 83 TYR A N 1
ATOM 672 C CA . TYR A 1 83 ? 5.273 -3.803 -4.254 1.00 95.25 83 TYR A CA 1
ATOM 673 C C . TYR A 1 83 ? 4.606 -4.173 -5.581 1.00 95.25 83 TYR A C 1
ATOM 675 O O . TYR A 1 83 ? 4.225 -5.328 -5.768 1.00 95.25 83 TYR A O 1
ATOM 683 N N . SER A 1 84 ? 4.504 -3.215 -6.502 1.00 94.56 84 SER A N 1
ATOM 684 C CA . SER A 1 84 ? 3.953 -3.415 -7.841 1.00 94.56 84 SER A CA 1
ATOM 685 C C . SER A 1 84 ? 4.758 -4.464 -8.609 1.00 94.56 84 SER A C 1
ATOM 687 O O . SER A 1 84 ? 4.199 -5.455 -9.075 1.00 94.56 84 SER A O 1
ATOM 689 N N . SER A 1 85 ? 6.087 -4.316 -8.627 1.00 95.88 85 SER A N 1
ATOM 690 C CA . SER A 1 85 ? 7.011 -5.249 -9.285 1.00 95.88 85 SER A CA 1
ATOM 691 C C . SER A 1 85 ? 6.942 -6.653 -8.674 1.00 95.88 85 SER A C 1
ATOM 693 O O . SER A 1 85 ? 6.964 -7.659 -9.383 1.00 95.88 85 SER A O 1
ATOM 695 N N . LEU A 1 86 ? 6.786 -6.742 -7.348 1.00 96.00 86 LEU A N 1
ATOM 696 C CA . LEU A 1 86 ? 6.657 -8.017 -6.646 1.00 96.00 86 LEU A CA 1
ATOM 697 C C . LEU A 1 86 ? 5.325 -8.692 -6.982 1.00 96.00 86 LEU A C 1
ATOM 699 O O . LEU A 1 86 ? 5.276 -9.899 -7.206 1.00 96.00 86 LEU A O 1
ATOM 703 N N . CYS A 1 87 ? 4.242 -7.920 -7.041 1.00 94.88 87 CYS A N 1
ATOM 704 C CA . CYS A 1 87 ? 2.945 -8.439 -7.450 1.00 94.88 87 CYS A CA 1
ATOM 705 C C . CYS A 1 87 ? 2.944 -8.861 -8.917 1.00 94.88 87 CYS A C 1
ATOM 707 O O . CYS A 1 87 ? 2.312 -9.859 -9.237 1.00 94.88 87 CYS A O 1
ATOM 709 N N . HIS A 1 88 ? 3.652 -8.156 -9.797 1.00 95.31 88 HIS A N 1
ATOM 710 C CA . HIS A 1 88 ? 3.817 -8.577 -11.185 1.00 95.31 88 HIS A CA 1
ATOM 711 C C . HIS A 1 88 ? 4.532 -9.932 -11.264 1.00 95.31 88 HIS A C 1
ATOM 713 O O . HIS A 1 88 ? 4.055 -10.844 -11.931 1.00 95.31 88 HIS A O 1
ATOM 719 N N . LEU A 1 89 ? 5.614 -10.122 -10.499 1.00 94.69 89 LEU A N 1
ATOM 720 C CA . LEU A 1 89 ? 6.315 -11.408 -10.425 1.00 94.69 89 LEU A CA 1
ATOM 721 C C . LEU A 1 89 ? 5.403 -12.561 -9.955 1.00 94.69 89 LEU A C 1
ATOM 723 O O . LEU A 1 89 ? 5.553 -13.691 -10.412 1.00 94.69 89 LEU A O 1
ATOM 727 N N . LEU A 1 90 ? 4.466 -12.289 -9.039 1.00 94.12 90 LEU A N 1
ATOM 728 C CA . LEU A 1 90 ? 3.569 -13.299 -8.461 1.00 94.12 90 LEU A CA 1
ATOM 729 C C . LEU A 1 90 ? 2.299 -13.557 -9.285 1.00 94.12 90 LEU A C 1
ATOM 731 O O . LEU A 1 90 ? 1.766 -14.665 -9.251 1.00 94.12 90 LEU A O 1
ATOM 735 N N . LEU A 1 91 ? 1.778 -12.532 -9.959 1.00 92.25 91 LEU A N 1
ATOM 736 C CA . LEU A 1 91 ? 0.444 -12.520 -10.572 1.00 92.25 91 LEU A CA 1
ATOM 737 C C . LEU A 1 91 ? 0.487 -12.398 -12.108 1.00 92.25 91 LEU A C 1
ATOM 739 O O . LEU A 1 91 ? -0.554 -12.521 -12.757 1.00 92.25 91 LEU A O 1
ATOM 743 N N . GLY A 1 92 ? 1.675 -12.194 -12.685 1.00 91.50 92 GLY A N 1
ATOM 744 C CA . GLY A 1 92 ? 1.899 -11.993 -14.115 1.00 91.50 92 GLY A CA 1
ATOM 745 C C . GLY A 1 92 ? 1.441 -10.617 -14.604 1.00 91.50 92 GLY A C 1
ATOM 746 O O . GLY A 1 92 ? 1.313 -9.674 -13.835 1.00 91.50 92 GLY A O 1
ATOM 747 N N . GLU A 1 93 ? 1.134 -10.512 -15.894 1.00 87.75 93 GLU A N 1
ATOM 748 C CA . GLU A 1 93 ? 0.757 -9.250 -16.557 1.00 87.75 93 GLU A CA 1
ATOM 749 C C . GLU A 1 93 ? -0.695 -8.806 -16.274 1.00 87.75 93 GLU A C 1
ATOM 751 O O . GLU A 1 93 ? -1.184 -7.807 -16.805 1.00 87.75 93 GLU A O 1
A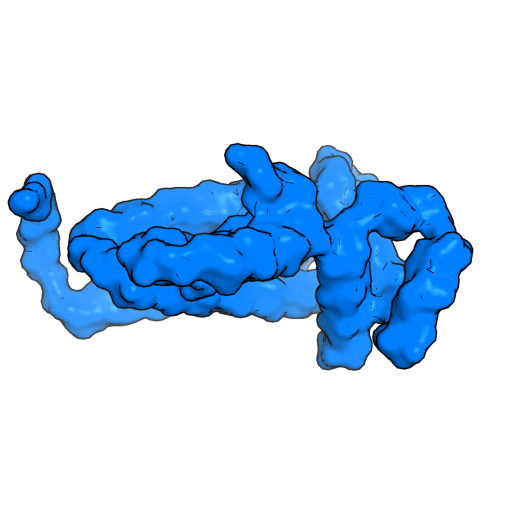TOM 756 N N . ASN A 1 94 ? -1.439 -9.544 -15.442 1.00 86.44 94 ASN A N 1
ATOM 757 C CA . ASN A 1 94 ? -2.857 -9.278 -15.228 1.00 86.44 94 ASN A CA 1
ATOM 758 C C . ASN A 1 94 ? -3.088 -8.188 -14.169 1.00 86.44 94 ASN A C 1
ATOM 760 O O . ASN A 1 94 ? -3.305 -8.465 -12.987 1.00 86.44 94 ASN A O 1
ATOM 764 N N . PHE A 1 95 ? -3.137 -6.935 -14.624 1.00 83.56 95 PHE A N 1
ATOM 765 C CA . PHE A 1 95 ? -3.382 -5.771 -13.767 1.00 83.56 95 PHE A CA 1
ATOM 766 C C . PHE A 1 95 ? -4.685 -5.858 -12.953 1.00 83.56 95 PHE A C 1
ATOM 768 O O . PHE A 1 95 ? -4.725 -5.458 -11.790 1.00 83.56 95 PHE A O 1
ATOM 775 N N . ASN A 1 96 ? -5.756 -6.429 -13.512 1.00 79.56 96 ASN A N 1
ATOM 776 C CA . ASN A 1 96 ? -7.022 -6.582 -12.785 1.00 79.56 96 ASN A CA 1
ATOM 777 C C . ASN A 1 96 ? -6.891 -7.574 -11.624 1.00 79.56 96 ASN A C 1
ATOM 779 O O . ASN A 1 96 ? -7.456 -7.360 -10.550 1.00 79.56 96 ASN A O 1
ATOM 783 N N . LEU A 1 97 ? -6.123 -8.648 -11.820 1.00 82.62 97 LEU A N 1
ATOM 784 C CA . LEU A 1 97 ? -5.840 -9.623 -10.772 1.00 82.62 97 LEU A CA 1
ATOM 785 C C . LEU A 1 97 ? -4.967 -9.010 -9.669 1.00 82.62 97 LEU A C 1
ATOM 787 O O . LEU A 1 97 ? -5.219 -9.250 -8.488 1.00 82.62 97 LEU A O 1
ATOM 791 N N . TYR A 1 98 ? -4.022 -8.143 -10.036 1.00 86.94 98 TYR A N 1
ATOM 792 C CA . TYR A 1 98 ? -3.288 -7.309 -9.088 1.00 86.94 98 TYR A CA 1
ATOM 793 C C . TYR A 1 98 ? -4.198 -6.389 -8.271 1.00 86.94 98 TYR A C 1
ATOM 795 O O . TYR A 1 98 ? -4.097 -6.369 -7.042 1.00 86.94 98 TYR A O 1
ATOM 803 N N . LEU A 1 99 ? -5.125 -5.671 -8.908 1.00 79.94 99 LEU A N 1
ATOM 804 C CA . LEU A 1 99 ? -6.078 -4.820 -8.195 1.00 79.94 99 LEU A CA 1
ATOM 805 C C . LEU A 1 99 ? -6.966 -5.637 -7.255 1.00 79.94 99 LEU A C 1
ATOM 807 O O . LEU A 1 99 ? -7.167 -5.243 -6.107 1.00 79.94 99 LEU A O 1
ATOM 811 N N . LEU A 1 100 ? -7.476 -6.784 -7.707 1.00 77.44 100 LEU A N 1
ATOM 812 C CA . LEU A 1 100 ? -8.283 -7.689 -6.889 1.00 77.44 100 LEU A CA 1
ATOM 813 C C . LEU A 1 100 ? -7.506 -8.161 -5.651 1.00 77.44 100 LEU A C 1
ATOM 815 O O . LEU A 1 100 ? -8.011 -8.078 -4.530 1.00 77.44 100 LEU A O 1
ATOM 819 N N . PHE A 1 101 ? -6.271 -8.619 -5.853 1.00 84.31 101 PHE A N 1
ATOM 820 C CA . PHE A 1 101 ? -5.388 -9.090 -4.790 1.00 84.31 101 PHE A CA 1
ATOM 821 C C . PHE A 1 101 ? -5.063 -7.984 -3.782 1.00 84.31 101 PHE A C 1
ATOM 823 O O . PHE A 1 101 ? -5.203 -8.178 -2.572 1.00 84.31 101 PHE A O 1
ATOM 830 N N . THR A 1 102 ? -4.697 -6.805 -4.280 1.00 83.50 102 THR A N 1
ATOM 831 C CA . THR A 1 102 ? -4.379 -5.636 -3.457 1.00 83.50 102 THR A CA 1
ATOM 832 C C . THR A 1 102 ? -5.592 -5.231 -2.625 1.00 83.50 102 THR A C 1
ATOM 834 O O . THR A 1 102 ? -5.504 -5.157 -1.402 1.00 83.50 102 THR A O 1
ATOM 837 N N . ASN A 1 103 ? -6.766 -5.084 -3.244 1.00 76.69 103 ASN A N 1
ATOM 838 C CA . ASN A 1 103 ? -8.001 -4.745 -2.534 1.00 76.69 103 ASN A CA 1
ATOM 839 C C . ASN A 1 103 ? -8.365 -5.776 -1.464 1.00 76.69 103 ASN A C 1
ATOM 841 O O . ASN A 1 103 ? -8.749 -5.403 -0.355 1.00 76.69 103 ASN A O 1
ATOM 845 N N . PHE A 1 104 ? -8.207 -7.065 -1.763 1.00 78.12 104 PHE A N 1
ATOM 846 C CA . PHE A 1 104 ? -8.438 -8.121 -0.786 1.00 78.12 104 PHE A CA 1
ATOM 847 C C . PHE A 1 104 ? -7.532 -7.967 0.444 1.00 78.12 104 PHE A C 1
ATOM 849 O O . PHE A 1 104 ? -8.025 -7.985 1.575 1.00 78.12 104 PHE A O 1
ATOM 856 N N . ILE A 1 105 ? -6.225 -7.753 0.245 1.00 82.69 105 ILE A N 1
ATOM 857 C CA . ILE A 1 105 ? -5.278 -7.521 1.346 1.00 82.69 105 ILE A CA 1
ATOM 858 C C . ILE A 1 105 ? -5.711 -6.321 2.181 1.00 82.69 105 ILE A C 1
ATOM 860 O O . ILE A 1 105 ? -5.778 -6.412 3.407 1.00 82.69 105 ILE A O 1
ATOM 864 N N . LEU A 1 106 ? -6.016 -5.205 1.528 1.00 77.94 106 LEU A N 1
ATOM 865 C CA . LEU A 1 106 ? -6.317 -3.946 2.195 1.00 77.94 106 LEU A CA 1
ATOM 866 C C . LEU A 1 106 ? -7.579 -4.044 3.049 1.00 77.94 106 LEU A C 1
ATOM 868 O O . LEU A 1 106 ? -7.583 -3.645 4.211 1.00 77.94 106 LEU A O 1
ATOM 872 N N . ILE A 1 107 ? -8.617 -4.678 2.515 1.00 73.38 107 ILE A N 1
ATOM 873 C CA . ILE A 1 107 ? -9.851 -4.970 3.236 1.00 73.38 107 ILE A CA 1
ATOM 874 C C . ILE A 1 107 ? -9.579 -5.848 4.473 1.00 73.38 107 ILE A C 1
ATOM 876 O O . ILE A 1 107 ? -10.092 -5.577 5.563 1.00 73.38 107 ILE A O 1
ATOM 880 N N . VAL A 1 108 ? -8.752 -6.890 4.334 1.00 78.75 108 VAL A N 1
ATOM 881 C CA . VAL A 1 108 ? -8.384 -7.777 5.449 1.00 78.75 108 VAL A CA 1
ATOM 882 C C . VAL A 1 108 ? -7.577 -7.028 6.512 1.00 78.75 108 VAL A C 1
ATOM 884 O O . VAL A 1 108 ? -7.834 -7.196 7.709 1.00 78.75 108 VAL A O 1
ATOM 887 N N . LEU A 1 109 ? -6.610 -6.202 6.105 1.00 78.50 109 LEU A N 1
ATOM 888 C CA . LEU A 1 109 ? -5.806 -5.380 7.013 1.00 78.50 109 LEU A CA 1
ATOM 889 C C . LEU A 1 109 ? -6.668 -4.357 7.744 1.00 78.50 109 LEU A C 1
ATOM 891 O O . LEU A 1 109 ? -6.529 -4.197 8.955 1.00 78.50 109 LEU A O 1
ATOM 895 N N . PHE A 1 110 ? -7.600 -3.727 7.038 1.00 74.38 110 PHE A N 1
ATOM 896 C CA . PHE A 1 110 ? -8.535 -2.780 7.616 1.00 74.38 110 PHE A CA 1
ATOM 897 C C . PHE A 1 110 ? -9.440 -3.449 8.659 1.00 74.38 110 PHE A C 1
ATOM 899 O O . PHE A 1 110 ? -9.498 -2.997 9.803 1.00 74.38 110 PHE A O 1
ATOM 906 N N . TYR A 1 111 ? -10.045 -4.598 8.336 1.00 74.31 111 TYR A N 1
ATOM 907 C CA . TYR A 1 111 ? -10.813 -5.395 9.301 1.00 74.31 111 TYR A CA 1
ATOM 908 C C . TYR A 1 111 ? -9.986 -5.748 10.550 1.00 74.31 111 TYR A C 1
ATOM 910 O O . TYR A 1 111 ? -10.441 -5.576 11.686 1.00 74.31 111 TYR A O 1
ATOM 918 N N . LYS A 1 112 ? -8.749 -6.227 10.354 1.00 77.75 112 LYS A N 1
ATOM 919 C CA . LYS A 1 112 ? -7.844 -6.583 11.456 1.00 77.75 112 LYS A CA 1
ATOM 920 C C . LYS A 1 112 ? -7.457 -5.372 12.301 1.00 77.75 112 LYS A C 1
ATOM 922 O O . LYS A 1 112 ? -7.414 -5.502 13.523 1.00 77.75 112 LYS A O 1
ATOM 927 N N . SER A 1 113 ? -7.204 -4.223 11.679 1.00 70.31 113 SER A N 1
ATOM 928 C CA . SER A 1 113 ? -6.890 -2.972 12.369 1.00 70.31 113 SER A CA 1
ATOM 929 C C . SER A 1 113 ? -8.032 -2.560 13.292 1.00 70.31 113 SER A C 1
ATOM 931 O O . SER A 1 113 ? -7.816 -2.359 14.487 1.00 70.31 113 SER A O 1
ATOM 933 N N . LEU A 1 114 ? -9.258 -2.511 12.769 1.00 71.38 114 LEU A N 1
ATOM 934 C CA . LEU A 1 114 ? -10.429 -2.130 13.552 1.00 71.38 114 LEU A CA 1
ATOM 935 C C . LEU A 1 114 ? -10.629 -3.064 14.760 1.00 71.38 114 LEU A C 1
ATOM 937 O O . LEU A 1 114 ? -10.907 -2.597 15.863 1.00 71.38 114 LEU A O 1
ATOM 941 N N . LYS A 1 115 ? -10.426 -4.378 14.575 1.00 72.25 115 LYS A N 1
ATOM 942 C CA . LYS A 1 115 ? -10.499 -5.367 15.663 1.00 72.25 115 LYS A CA 1
ATOM 943 C C . LYS A 1 115 ? -9.384 -5.178 16.697 1.00 72.25 115 LYS A C 1
ATOM 945 O O . LYS A 1 115 ? -9.631 -5.308 17.890 1.00 72.25 115 LYS A O 1
ATOM 950 N N . ARG A 1 116 ? -8.157 -4.899 16.247 1.00 73.00 116 ARG A N 1
ATOM 951 C CA . ARG A 1 116 ? -6.979 -4.710 17.109 1.00 73.00 116 ARG A CA 1
ATOM 952 C C . ARG A 1 116 ? -7.072 -3.446 17.964 1.00 73.00 116 ARG A C 1
ATOM 954 O O . ARG A 1 116 ? -6.508 -3.426 19.049 1.00 73.00 116 ARG A O 1
ATOM 961 N N . ASN A 1 117 ? -7.764 -2.424 17.472 1.00 67.25 117 ASN A N 1
ATOM 962 C CA . ASN A 1 117 ? -7.959 -1.150 18.162 1.00 67.25 117 ASN A CA 1
ATOM 963 C C . ASN A 1 117 ? -9.205 -1.127 19.068 1.00 67.25 117 ASN A C 1
ATOM 965 O O . ASN A 1 117 ? -9.606 -0.053 19.500 1.00 67.25 117 ASN A O 1
ATOM 969 N N . GLU A 1 118 ? -9.827 -2.286 19.330 1.00 69.12 118 GLU A N 1
ATOM 970 C CA . GLU A 1 118 ? -10.970 -2.446 20.249 1.00 69.12 118 GLU A CA 1
ATOM 971 C C . GLU A 1 118 ? -12.134 -1.468 19.985 1.00 69.12 118 GLU A C 1
ATOM 973 O O . GLU A 1 118 ? -12.849 -1.048 20.895 1.00 69.12 118 GLU A O 1
ATOM 978 N N . ILE A 1 119 ? -12.353 -1.103 18.716 1.00 64.12 119 ILE A N 1
ATOM 979 C CA . ILE A 1 119 ? -13.425 -0.177 18.339 1.00 64.12 119 ILE A CA 1
ATOM 980 C C . ILE A 1 119 ? -14.781 -0.824 18.638 1.00 64.12 119 ILE A C 1
ATOM 982 O O . ILE A 1 119 ? -15.054 -1.957 18.233 1.00 64.12 119 ILE A O 1
ATOM 986 N N . ASN A 1 120 ? -15.648 -0.078 19.329 1.00 61.75 120 ASN A N 1
ATOM 987 C CA . ASN A 1 120 ? -16.980 -0.533 19.718 1.00 61.75 120 ASN A CA 1
ATOM 988 C C . ASN A 1 120 ? -17.792 -1.029 18.502 1.00 61.75 120 ASN A C 1
ATOM 990 O O . ASN A 1 120 ? -17.723 -0.452 17.417 1.00 61.75 120 ASN A O 1
ATOM 994 N N . THR A 1 121 ? -18.583 -2.090 18.672 1.00 60.94 121 THR A N 1
ATOM 995 C CA . THR A 1 121 ? -19.130 -2.909 17.579 1.00 60.94 121 THR A CA 1
ATOM 996 C C . THR A 1 121 ? -20.014 -2.123 16.602 1.00 60.94 121 THR A C 1
ATOM 998 O O . THR A 1 121 ? -19.955 -2.372 15.403 1.00 60.94 121 THR A O 1
ATOM 1001 N N . ALA A 1 122 ? -20.799 -1.143 17.061 1.00 54.75 122 ALA A N 1
ATOM 1002 C CA . ALA A 1 122 ? -21.630 -0.313 16.179 1.00 54.75 122 ALA A CA 1
ATOM 1003 C C . ALA A 1 122 ? -20.803 0.687 15.346 1.00 54.75 122 ALA A C 1
ATOM 1005 O O . ALA A 1 122 ? -21.003 0.808 14.136 1.00 54.75 122 ALA A O 1
ATOM 1006 N N . LEU A 1 123 ? -19.825 1.351 15.974 1.00 58.22 123 LEU 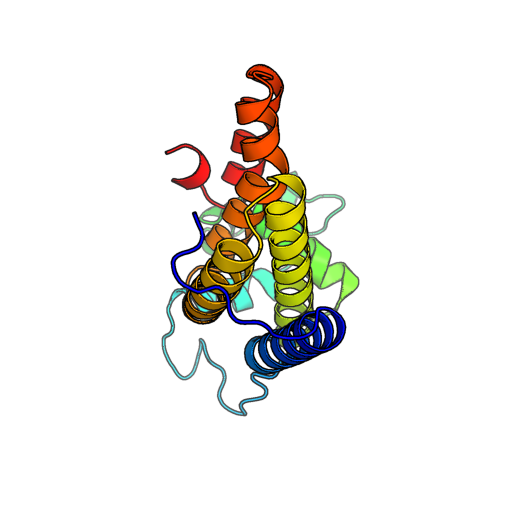A N 1
ATOM 1007 C CA . LEU A 1 123 ? -18.875 2.239 15.295 1.00 58.22 123 LEU A CA 1
ATOM 1008 C C . LEU A 1 123 ? -17.971 1.460 14.338 1.00 58.22 123 LEU A C 1
ATOM 1010 O O . LEU A 1 123 ? -17.664 1.957 13.264 1.00 58.22 123 LEU A O 1
ATOM 1014 N N . PHE A 1 124 ? -17.612 0.223 14.685 1.00 64.69 124 PHE A N 1
ATOM 1015 C CA . PHE A 1 124 ? -16.888 -0.694 13.814 1.00 64.69 124 PHE A CA 1
ATOM 1016 C C . PHE A 1 124 ? -17.638 -0.912 12.501 1.00 64.69 124 PHE A C 1
ATOM 1018 O O . PHE A 1 124 ? -17.046 -0.741 11.444 1.00 64.69 124 PHE A O 1
ATOM 1025 N N . TYR A 1 125 ? -18.936 -1.238 12.543 1.00 60.84 125 TYR A N 1
ATOM 1026 C CA . TYR A 1 125 ? -19.713 -1.432 11.316 1.00 60.84 125 TYR A CA 1
ATOM 1027 C C . TYR A 1 125 ? -19.868 -0.124 10.536 1.00 60.84 125 TYR A C 1
ATOM 1029 O O . TYR A 1 125 ? -19.672 -0.119 9.325 1.00 60.84 125 TYR A O 1
ATOM 1037 N N . LEU A 1 126 ? -20.148 0.994 11.212 1.00 61.31 126 LEU A N 1
ATOM 1038 C CA . LEU A 1 126 ? -20.314 2.292 10.555 1.00 61.31 126 LEU A CA 1
ATOM 1039 C C . LEU A 1 126 ? -19.020 2.763 9.867 1.00 61.31 126 LEU A C 1
ATOM 1041 O O . LEU A 1 126 ? -19.045 3.104 8.686 1.00 61.31 126 LEU A O 1
ATOM 1045 N N . PHE A 1 127 ? -17.884 2.726 10.572 1.00 64.00 127 PHE A N 1
ATOM 1046 C CA . PHE A 1 127 ? -16.575 3.039 10.000 1.00 64.00 127 PHE A CA 1
ATOM 1047 C C . PHE A 1 127 ? -16.168 2.019 8.954 1.00 64.00 127 PHE A C 1
ATOM 1049 O O . PHE A 1 127 ? -15.598 2.413 7.946 1.00 64.00 127 PHE A O 1
ATOM 1056 N N . PHE A 1 128 ? -16.491 0.737 9.139 1.00 66.12 128 PHE A N 1
ATOM 1057 C CA . PHE A 1 128 ? -16.188 -0.272 8.140 1.00 66.12 128 PHE A CA 1
ATOM 1058 C C . PHE A 1 128 ? -16.901 0.029 6.823 1.00 66.12 128 PHE A C 1
ATOM 1060 O O . PHE A 1 128 ? -16.255 0.043 5.783 1.00 66.12 128 PHE A O 1
ATOM 1067 N N . PHE A 1 129 ? -18.199 0.340 6.852 1.00 61.97 129 PHE A N 1
ATOM 1068 C CA . PHE A 1 129 ? -18.957 0.678 5.647 1.00 61.97 129 PHE A CA 1
ATOM 1069 C C . PHE A 1 129 ? -18.568 2.035 5.053 1.00 61.97 129 PHE A C 1
ATOM 1071 O O . PHE A 1 129 ? -18.431 2.145 3.836 1.00 61.97 129 PHE A O 1
ATOM 1078 N N . LEU A 1 130 ? -18.359 3.060 5.885 1.00 61.59 130 LEU A N 1
ATOM 1079 C CA . LEU A 1 130 ? -17.980 4.397 5.425 1.00 61.59 130 LEU A CA 1
ATOM 1080 C C . LEU A 1 130 ? -16.578 4.395 4.813 1.00 61.59 130 LEU A C 1
ATOM 1082 O O . LEU A 1 130 ? -16.391 4.903 3.709 1.00 61.59 130 LEU A O 1
ATOM 1086 N N . ALA A 1 131 ? -15.614 3.783 5.503 1.00 61.59 131 ALA A N 1
ATOM 1087 C CA . ALA A 1 131 ? -14.267 3.616 4.997 1.00 61.59 131 ALA A CA 1
ATOM 1088 C C . ALA A 1 131 ? -14.280 2.694 3.789 1.00 61.59 131 ALA A C 1
ATOM 1090 O O . ALA A 1 131 ? -13.750 3.108 2.786 1.00 61.59 131 ALA A O 1
ATOM 1091 N N . SER A 1 132 ? -14.948 1.536 3.791 1.00 62.19 132 SER A N 1
ATOM 1092 C CA . SER A 1 132 ? -15.007 0.678 2.593 1.00 62.19 132 SER A CA 1
ATOM 1093 C C . SER A 1 132 ? -15.600 1.408 1.387 1.00 62.19 132 SER A C 1
ATOM 1095 O O . SER A 1 132 ? -15.087 1.269 0.287 1.00 62.19 132 SER A O 1
ATOM 1097 N N . ARG A 1 133 ? -16.632 2.241 1.573 1.00 63.72 133 ARG A N 1
ATOM 1098 C CA . ARG A 1 133 ? -17.200 3.073 0.502 1.00 63.72 133 ARG A CA 1
ATOM 1099 C C . ARG A 1 133 ? -16.210 4.129 0.004 1.00 63.72 133 ARG A C 1
ATOM 1101 O O . ARG A 1 133 ? -16.014 4.240 -1.202 1.00 63.72 133 ARG A O 1
ATOM 1108 N N . LEU A 1 134 ? -15.601 4.899 0.908 1.00 58.59 134 LEU A N 1
ATOM 1109 C CA . LEU A 1 134 ? -14.599 5.912 0.560 1.00 58.59 134 LEU A CA 1
ATOM 1110 C C . LEU A 1 134 ? -13.368 5.255 -0.069 1.00 58.59 134 LEU A C 1
ATOM 1112 O O . LEU A 1 134 ? -12.850 5.737 -1.057 1.00 58.59 134 LEU A O 1
ATOM 1116 N N . TYR A 1 135 ? -12.945 4.114 0.452 1.00 57.16 135 TYR A N 1
ATOM 1117 C CA . TYR A 1 135 ? -11.814 3.314 0.007 1.00 57.16 135 TYR A CA 1
ATOM 1118 C C . TYR A 1 135 ? -12.064 2.677 -1.351 1.00 57.16 135 TYR A C 1
ATOM 1120 O O . TYR A 1 135 ? -11.156 2.645 -2.166 1.00 57.16 135 TYR A O 1
ATOM 1128 N N . LEU A 1 136 ? -13.285 2.227 -1.642 1.00 53.31 136 LEU A N 1
ATOM 1129 C CA . LEU A 1 136 ? -13.675 1.864 -3.000 1.00 53.31 136 LEU A CA 1
ATOM 1130 C C . LEU A 1 136 ? -13.569 3.080 -3.913 1.00 53.31 136 LEU A C 1
ATOM 1132 O O . LEU A 1 136 ? -12.875 3.016 -4.916 1.00 53.31 136 LEU A O 1
ATOM 1136 N N . GLN A 1 137 ? -14.182 4.202 -3.525 1.00 51.16 137 GLN A N 1
ATOM 1137 C CA . GLN A 1 137 ? -14.160 5.443 -4.298 1.00 51.16 137 GLN A CA 1
ATOM 1138 C C . GLN A 1 137 ? -12.731 5.975 -4.533 1.00 51.16 137 GLN A C 1
ATOM 1140 O O . GLN A 1 137 ? -12.456 6.514 -5.601 1.00 51.16 137 GLN A O 1
ATOM 1145 N N . TYR A 1 138 ? -11.821 5.775 -3.576 1.00 53.88 138 TYR A N 1
ATOM 1146 C CA . TYR A 1 138 ? -10.434 6.225 -3.621 1.00 53.88 138 TYR A CA 1
ATOM 1147 C C . TYR A 1 138 ? -9.455 5.185 -4.168 1.00 53.88 138 TYR A C 1
ATOM 1149 O O . TYR A 1 138 ? -8.471 5.613 -4.734 1.00 53.88 138 TYR A O 1
ATOM 1157 N N . ASN A 1 139 ? -9.677 3.865 -4.137 1.00 54.06 139 ASN A N 1
ATOM 1158 C CA . ASN A 1 139 ? -8.799 2.919 -4.865 1.00 54.06 139 ASN A CA 1
ATOM 1159 C C . ASN A 1 139 ? -8.843 3.143 -6.378 1.00 54.06 139 ASN A C 1
ATOM 1161 O O . ASN A 1 139 ? -7.948 2.725 -7.105 1.00 54.06 139 ASN A O 1
ATOM 1165 N N . PHE A 1 140 ? -9.872 3.843 -6.850 1.00 55.00 140 PHE A N 1
ATOM 1166 C CA . PHE A 1 140 ? -9.998 4.277 -8.230 1.00 55.00 140 PHE A CA 1
ATOM 1167 C C . PHE A 1 140 ? -9.041 5.424 -8.608 1.00 55.00 140 PHE A C 1
ATOM 1169 O O . PHE A 1 140 ? -8.903 5.684 -9.799 1.00 55.00 140 PHE A O 1
ATOM 1176 N N . ILE A 1 141 ? -8.409 6.099 -7.632 1.00 57.62 141 ILE A N 1
ATOM 1177 C CA . ILE A 1 141 ? -7.574 7.306 -7.823 1.00 57.62 141 ILE A CA 1
ATOM 1178 C C . ILE A 1 141 ? -6.276 7.256 -6.966 1.00 57.62 141 ILE A C 1
ATOM 1180 O O . ILE A 1 141 ? -5.185 7.520 -7.435 1.00 57.62 141 ILE A O 1
ATOM 1184 N N . LEU A 1 142 ? -6.323 6.814 -5.712 1.00 67.69 142 LEU A N 1
ATOM 1185 C CA . LEU A 1 142 ? -5.272 6.951 -4.692 1.00 67.69 142 LEU A CA 1
ATOM 1186 C C . LEU A 1 142 ? -4.823 5.594 -4.104 1.00 67.69 142 LEU A C 1
ATOM 1188 O O . LEU A 1 142 ? -4.732 5.440 -2.885 1.00 67.69 142 LEU A O 1
ATOM 1192 N N . LEU A 1 143 ? -4.535 4.594 -4.951 1.00 76.81 143 LEU A N 1
ATOM 1193 C CA . LEU A 1 143 ? -4.091 3.244 -4.540 1.00 76.81 143 LEU A CA 1
ATOM 1194 C C . LEU A 1 143 ? -2.915 3.283 -3.547 1.00 76.81 143 LEU A C 1
ATOM 1196 O O . LEU A 1 143 ? -2.925 2.614 -2.514 1.00 76.81 143 LEU A O 1
ATOM 1200 N N . ARG A 1 144 ? -1.923 4.126 -3.835 1.00 83.94 144 ARG A N 1
ATOM 1201 C CA . ARG A 1 144 ? -0.738 4.358 -2.998 1.00 83.94 144 ARG A CA 1
ATOM 1202 C C . ARG A 1 144 ? -1.094 4.815 -1.579 1.00 83.94 144 ARG A C 1
ATOM 1204 O O . ARG A 1 144 ? -0.668 4.208 -0.593 1.00 83.94 144 ARG A O 1
ATOM 1211 N N . GLN A 1 145 ? -1.963 5.820 -1.467 1.00 78.50 145 GLN A N 1
ATOM 1212 C CA . GLN A 1 145 ? -2.470 6.325 -0.187 1.00 78.50 145 GLN A CA 1
ATOM 1213 C C . GLN A 1 145 ? -3.283 5.264 0.561 1.00 78.50 145 GLN A C 1
ATOM 1215 O O . GLN A 1 145 ? -3.199 5.153 1.785 1.00 78.50 145 GLN A O 1
ATOM 1220 N N . ALA A 1 146 ? -4.043 4.454 -0.174 1.00 78.75 146 ALA A N 1
ATOM 1221 C CA . ALA A 1 146 ? -4.837 3.363 0.366 1.00 78.75 146 ALA A CA 1
ATOM 1222 C C . ALA A 1 146 ? -3.950 2.315 1.076 1.00 78.75 146 ALA A C 1
ATOM 1224 O O . ALA A 1 146 ? -4.291 1.847 2.173 1.00 78.75 146 ALA A O 1
ATOM 1225 N N . ILE A 1 147 ? -2.801 1.978 0.478 1.00 83.75 147 ILE A N 1
ATOM 1226 C CA . ILE A 1 147 ? -1.797 1.074 1.058 1.00 83.75 147 ILE A CA 1
ATOM 1227 C C . ILE A 1 147 ? -1.155 1.709 2.296 1.00 83.75 147 ILE A C 1
ATOM 1229 O O . ILE A 1 147 ? -1.163 1.098 3.368 1.00 83.75 147 ILE A O 1
ATOM 1233 N N . ALA A 1 148 ? -0.678 2.953 2.187 1.00 85.00 148 ALA A N 1
ATOM 1234 C CA . ALA A 1 148 ? -0.052 3.671 3.299 1.00 85.00 148 ALA A CA 1
ATOM 1235 C C . ALA A 1 148 ? -0.983 3.773 4.523 1.00 85.00 148 ALA A C 1
ATOM 1237 O O . ALA A 1 148 ? -0.588 3.450 5.645 1.00 85.00 148 ALA A O 1
ATOM 1238 N N . MET A 1 149 ? -2.255 4.119 4.308 1.00 81.81 149 MET A N 1
ATOM 1239 C CA . MET A 1 149 ? -3.271 4.169 5.363 1.00 81.81 149 MET A CA 1
ATOM 1240 C C . MET A 1 149 ? -3.460 2.816 6.047 1.00 81.81 149 MET A C 1
ATOM 1242 O O . MET A 1 149 ? -3.515 2.751 7.275 1.00 81.81 149 MET A O 1
ATOM 1246 N N . SER A 1 150 ? -3.506 1.723 5.284 1.00 80.94 150 SER A N 1
ATOM 1247 C CA . SER A 1 150 ? -3.641 0.377 5.856 1.00 80.94 150 SER A CA 1
ATOM 1248 C C . SER A 1 150 ? -2.459 0.026 6.761 1.00 80.94 150 SER A C 1
ATOM 1250 O O . SER A 1 150 ? -2.657 -0.570 7.823 1.00 80.94 150 SER A O 1
ATOM 1252 N N . ILE A 1 151 ? -1.244 0.452 6.392 1.00 85.25 151 ILE A N 1
ATOM 1253 C CA . ILE A 1 151 ? -0.042 0.264 7.211 1.00 85.25 151 ILE A CA 1
ATOM 1254 C C . ILE A 1 151 ? -0.154 1.038 8.532 1.00 85.25 151 ILE A C 1
ATOM 1256 O O . ILE A 1 151 ? 0.023 0.468 9.616 1.00 85.25 151 ILE A O 1
ATOM 1260 N N . ILE A 1 152 ? -0.504 2.324 8.454 1.00 85.19 152 ILE A N 1
ATOM 1261 C CA . ILE A 1 152 ? -0.664 3.191 9.627 1.00 85.19 152 ILE A CA 1
ATOM 1262 C C . ILE A 1 152 ? -1.714 2.628 10.585 1.00 85.19 152 ILE A C 1
ATOM 1264 O O . ILE A 1 152 ? -1.452 2.451 11.776 1.00 85.19 152 ILE A O 1
ATOM 1268 N N . TRP A 1 153 ? -2.889 2.288 10.071 1.00 78.88 153 TRP A N 1
ATOM 1269 C CA . TRP A 1 153 ? -4.004 1.816 10.883 1.00 78.88 153 TRP A CA 1
ATOM 1270 C C . TRP A 1 153 ? -3.730 0.460 11.532 1.00 78.88 153 TRP A C 1
ATOM 1272 O O . TRP A 1 153 ? -4.109 0.227 12.684 1.00 78.88 153 TRP A O 1
ATOM 1282 N N . MET A 1 154 ? -3.090 -0.463 10.814 1.00 82.06 154 MET A N 1
ATOM 1283 C CA . MET A 1 154 ? -2.851 -1.815 11.315 1.00 82.06 154 MET A CA 1
ATOM 1284 C C . MET A 1 154 ? -1.704 -1.882 12.326 1.00 82.06 154 MET A C 1
ATOM 1286 O O . MET A 1 154 ? -1.770 -2.667 13.282 1.00 82.06 154 MET A O 1
ATOM 1290 N N . TRP A 1 155 ? -0.649 -1.090 12.123 1.00 87.62 155 TRP A N 1
ATOM 1291 C CA . TRP A 1 155 ? 0.584 -1.205 12.902 1.00 87.62 155 TRP A CA 1
ATOM 1292 C C . TRP A 1 155 ? 0.964 0.069 13.647 1.00 87.62 155 TRP A C 1
ATOM 1294 O O . TRP A 1 155 ? 1.273 -0.036 14.832 1.00 87.62 155 TRP A O 1
ATOM 1304 N N . ALA A 1 156 ? 0.912 1.248 13.024 1.00 85.19 156 ALA A N 1
ATOM 1305 C CA . ALA A 1 156 ? 1.364 2.480 13.673 1.00 85.19 156 ALA A CA 1
ATOM 1306 C C . ALA A 1 156 ? 0.416 2.893 14.809 1.00 85.19 156 ALA A C 1
ATOM 1308 O O . ALA A 1 156 ? 0.850 3.081 15.944 1.00 85.19 156 ALA A O 1
ATOM 1309 N N . PHE A 1 157 ? -0.888 2.952 14.544 1.00 80.69 157 PHE A N 1
ATOM 1310 C CA . PHE A 1 157 ? -1.874 3.421 15.517 1.00 80.69 157 PHE A CA 1
ATOM 1311 C C . PHE A 1 157 ? -1.881 2.601 16.829 1.00 80.69 157 PHE A C 1
ATOM 1313 O O . PHE A 1 157 ? -1.77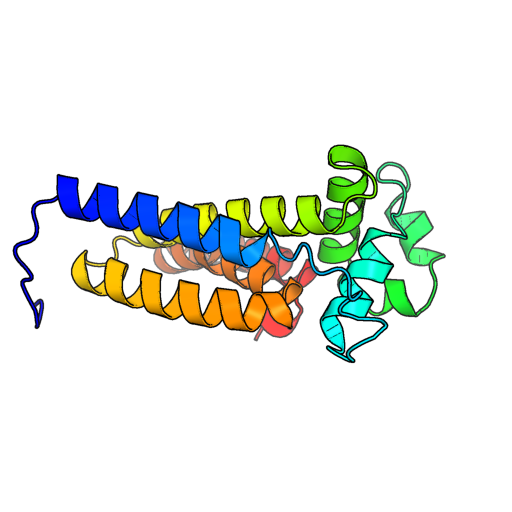3 3.202 17.899 1.00 80.69 157 PHE A O 1
ATOM 1320 N N . PRO A 1 158 ? -1.859 1.250 16.809 1.00 79.50 158 PRO A N 1
ATOM 1321 C CA . PRO A 1 158 ? -1.712 0.468 18.038 1.00 79.50 158 PRO A CA 1
ATOM 1322 C C . PRO A 1 158 ? -0.416 0.748 18.813 1.00 79.50 158 PRO A C 1
ATOM 1324 O O . PRO A 1 158 ? -0.413 0.689 20.040 1.00 79.50 158 PRO A O 1
ATOM 1327 N N . LEU A 1 159 ? 0.700 1.008 18.123 1.00 85.31 159 LEU A N 1
ATOM 1328 C CA . LEU A 1 159 ? 1.986 1.308 18.767 1.00 85.31 159 LEU A CA 1
ATOM 1329 C C . LEU A 1 159 ? 1.972 2.687 19.427 1.00 85.31 159 LEU A C 1
ATOM 1331 O O . LEU A 1 159 ? 2.529 2.846 20.513 1.00 85.31 159 LEU A O 1
ATOM 1335 N N . LEU A 1 160 ? 1.292 3.655 18.805 1.00 83.38 160 LEU A N 1
ATOM 1336 C CA . LEU A 1 160 ? 1.066 4.977 19.379 1.00 83.38 160 LEU A CA 1
ATOM 1337 C C . LEU A 1 160 ? 0.275 4.876 20.688 1.00 83.38 160 LEU A C 1
ATOM 1339 O O . LEU A 1 160 ? 0.705 5.427 21.700 1.00 83.38 160 LEU A O 1
ATOM 1343 N N . LEU A 1 161 ? -0.822 4.110 20.692 1.00 77.94 161 LEU A N 1
ATOM 1344 C CA . LEU A 1 161 ? -1.641 3.881 21.890 1.00 77.94 161 LEU A CA 1
ATOM 1345 C C . LEU A 1 161 ? -0.864 3.187 23.019 1.00 77.94 161 LEU A C 1
ATOM 1347 O O . LEU A 1 161 ? -1.112 3.448 24.192 1.00 77.94 161 LEU A O 1
ATOM 1351 N N . LYS A 1 162 ? 0.105 2.332 22.674 1.00 83.88 162 LYS A N 1
ATOM 1352 C CA . LYS A 1 162 ? 1.001 1.664 23.633 1.00 83.88 162 LYS A CA 1
ATOM 1353 C C . LYS A 1 162 ? 2.176 2.530 24.099 1.00 83.88 162 LYS A C 1
ATOM 1355 O O . LYS A 1 162 ? 2.962 2.081 24.928 1.00 83.88 162 LYS A O 1
ATOM 1360 N N . GLY A 1 163 ? 2.335 3.741 23.563 1.00 87.19 163 GLY A N 1
ATOM 1361 C CA . GLY A 1 163 ? 3.457 4.627 23.879 1.00 87.19 163 GLY A CA 1
ATOM 1362 C C . GLY A 1 163 ? 4.800 4.196 23.272 1.00 87.19 163 GLY A C 1
ATOM 1363 O O . GLY A 1 163 ? 5.840 4.748 23.632 1.00 87.19 163 GLY A O 1
ATOM 1364 N N . GLU A 1 164 ? 4.815 3.249 22.329 1.00 91.25 164 GLU A N 1
ATOM 1365 C CA . GLU A 1 164 ? 6.030 2.726 21.691 1.00 91.25 164 GLU A CA 1
ATOM 1366 C C . GLU A 1 164 ? 6.522 3.654 20.562 1.00 91.25 164 GLU A C 1
ATOM 1368 O O . GLU A 1 164 ? 6.526 3.298 19.382 1.00 91.25 164 GLU A O 1
ATOM 1373 N N . LYS A 1 165 ? 6.955 4.868 20.929 1.00 89.81 165 LYS A N 1
ATOM 1374 C CA . LYS A 1 165 ? 7.256 5.978 20.001 1.00 89.81 165 LYS A CA 1
ATOM 1375 C C . LYS A 1 165 ? 8.250 5.625 18.889 1.00 89.81 165 LYS A C 1
ATOM 1377 O O . LYS A 1 165 ? 8.016 5.970 17.738 1.00 89.81 165 LYS A O 1
ATOM 1382 N N . ILE A 1 166 ? 9.335 4.915 19.209 1.00 92.25 166 ILE A N 1
ATOM 1383 C CA . ILE A 1 166 ? 10.358 4.545 18.213 1.00 92.25 166 ILE A CA 1
ATOM 1384 C C . ILE A 1 166 ? 9.762 3.607 17.158 1.00 92.25 166 ILE A C 1
ATOM 1386 O O . ILE A 1 166 ? 9.926 3.830 15.962 1.00 92.25 166 ILE A O 1
ATOM 1390 N N . LYS A 1 167 ? 9.023 2.578 17.590 1.00 91.44 167 LYS A N 1
ATOM 1391 C CA . LYS A 1 167 ? 8.403 1.624 16.664 1.00 91.44 167 LYS A CA 1
ATOM 1392 C C . LYS A 1 167 ? 7.299 2.280 15.842 1.00 91.44 167 LYS A C 1
ATOM 1394 O O . LYS A 1 167 ? 7.178 1.976 14.663 1.00 91.44 167 LYS A O 1
ATOM 1399 N N . PHE A 1 168 ? 6.534 3.193 16.440 1.00 90.06 168 PHE A N 1
ATOM 1400 C CA . PHE A 1 168 ? 5.565 4.013 15.715 1.00 90.06 168 PHE A CA 1
ATOM 1401 C C . PHE A 1 168 ? 6.235 4.780 14.566 1.00 90.06 168 PHE A C 1
ATOM 1403 O O . PHE A 1 168 ? 5.817 4.633 13.422 1.00 90.06 168 PHE A O 1
ATOM 1410 N N . ILE A 1 169 ? 7.313 5.516 14.856 1.00 92.12 169 ILE A N 1
ATOM 1411 C CA . ILE A 1 169 ? 8.054 6.297 13.856 1.00 92.12 169 ILE A CA 1
ATOM 1412 C C . ILE A 1 169 ? 8.578 5.396 12.730 1.00 92.12 169 ILE A C 1
ATOM 1414 O O . ILE A 1 169 ? 8.411 5.722 11.559 1.00 92.12 169 ILE A O 1
ATOM 1418 N N . LEU A 1 170 ? 9.153 4.234 13.060 1.00 94.06 170 LEU A N 1
ATOM 1419 C CA . LEU A 1 170 ? 9.633 3.285 12.050 1.00 94.06 170 LEU A CA 1
ATOM 1420 C C . LEU A 1 170 ? 8.510 2.816 11.115 1.00 94.06 170 LEU A C 1
ATOM 1422 O O . LEU A 1 170 ? 8.701 2.769 9.904 1.00 94.06 170 LEU A O 1
ATOM 1426 N N . VAL A 1 171 ? 7.329 2.504 11.655 1.00 92.25 171 VAL A N 1
ATOM 1427 C CA . VAL A 1 171 ? 6.179 2.095 10.834 1.00 92.25 171 VAL A CA 1
ATOM 1428 C C . VAL A 1 171 ? 5.667 3.251 9.970 1.00 92.25 171 VAL A C 1
ATOM 1430 O O . VAL A 1 171 ? 5.292 3.017 8.824 1.00 92.25 171 VAL A O 1
ATOM 1433 N N . VAL A 1 172 ? 5.682 4.487 10.476 1.00 91.50 172 VAL A N 1
ATOM 1434 C CA . VAL A 1 172 ? 5.331 5.680 9.687 1.00 91.50 172 VAL A CA 1
ATOM 1435 C C . VAL A 1 172 ? 6.278 5.845 8.500 1.00 91.50 172 VAL A C 1
ATOM 1437 O O . VAL A 1 172 ? 5.813 6.044 7.382 1.00 91.50 172 VAL A O 1
ATOM 1440 N N . PHE A 1 173 ? 7.588 5.671 8.699 1.00 94.12 173 PHE A N 1
ATOM 1441 C CA . PHE A 1 173 ? 8.549 5.710 7.594 1.00 94.12 173 PHE A CA 1
ATOM 1442 C C . PHE A 1 173 ? 8.330 4.587 6.579 1.00 94.12 173 PHE A C 1
ATOM 1444 O O . PHE A 1 173 ? 8.459 4.827 5.384 1.00 94.12 173 PHE A O 1
ATOM 1451 N N . VAL A 1 174 ? 7.936 3.388 7.021 1.00 93.44 174 VAL A N 1
ATOM 1452 C CA . VAL A 1 174 ? 7.534 2.312 6.101 1.00 93.44 174 VAL A CA 1
ATOM 1453 C C . VAL A 1 174 ? 6.279 2.699 5.317 1.00 93.44 174 VAL A C 1
ATOM 1455 O O . VAL A 1 174 ? 6.239 2.484 4.115 1.00 93.44 174 VAL A O 1
ATOM 1458 N N . ALA A 1 175 ? 5.266 3.300 5.943 1.00 90.50 175 ALA A N 1
ATOM 1459 C CA . ALA A 1 175 ? 4.083 3.779 5.224 1.00 90.50 175 ALA A CA 1
ATOM 1460 C C . ALA A 1 175 ? 4.426 4.902 4.226 1.00 90.50 175 ALA A C 1
ATOM 1462 O O . ALA A 1 175 ? 3.854 4.958 3.137 1.00 90.50 175 ALA A O 1
ATOM 1463 N N . ALA A 1 176 ? 5.400 5.750 4.563 1.00 92.38 176 ALA A N 1
ATOM 1464 C CA . ALA A 1 176 ? 5.861 6.844 3.717 1.00 92.38 176 ALA A CA 1
ATOM 1465 C C . ALA A 1 176 ? 6.532 6.376 2.419 1.00 92.38 176 ALA A C 1
ATOM 1467 O O . ALA A 1 176 ? 6.506 7.107 1.432 1.00 92.38 176 ALA A O 1
ATOM 1468 N N . THR A 1 177 ? 7.079 5.153 2.378 1.00 93.69 177 THR A N 1
ATOM 1469 C CA . THR A 1 177 ? 7.596 4.573 1.125 1.00 93.69 177 THR A CA 1
ATOM 1470 C C . THR A 1 177 ? 6.488 4.181 0.149 1.00 93.69 177 THR A C 1
ATOM 1472 O O . THR A 1 177 ? 6.783 3.910 -1.010 1.00 93.69 177 THR A O 1
ATOM 1475 N N . PHE A 1 178 ? 5.228 4.150 0.592 1.00 89.31 178 PHE A N 1
ATOM 1476 C CA . PHE A 1 178 ? 4.063 3.929 -0.263 1.00 89.31 178 PHE A CA 1
ATOM 1477 C C . PHE A 1 178 ? 3.331 5.224 -0.579 1.00 89.31 178 PHE A C 1
ATOM 1479 O O . PHE A 1 178 ? 2.791 5.341 -1.670 1.00 89.31 178 PHE A O 1
ATOM 1486 N N . HIS A 1 179 ? 3.292 6.178 0.357 1.00 89.12 179 HIS A N 1
ATOM 1487 C CA . HIS A 1 179 ? 2.769 7.512 0.094 1.00 89.12 179 HIS A CA 1
ATOM 1488 C C . HIS A 1 179 ? 3.303 8.546 1.088 1.00 89.12 179 HIS A C 1
ATOM 1490 O O . HIS A 1 179 ? 3.141 8.382 2.300 1.00 89.12 179 HIS A O 1
ATOM 1496 N N . PHE A 1 180 ? 3.894 9.637 0.592 1.00 86.00 180 PHE A N 1
ATOM 1497 C CA . PHE A 1 180 ? 4.626 10.593 1.438 1.00 86.00 180 PHE A CA 1
ATOM 1498 C C . PHE A 1 180 ? 3.763 11.257 2.524 1.00 86.00 180 PHE A C 1
ATOM 1500 O O . PHE A 1 180 ? 4.270 11.597 3.595 1.00 86.00 180 PHE A O 1
ATOM 1507 N N . THR A 1 181 ? 2.455 11.420 2.284 1.00 83.31 181 THR A N 1
ATOM 1508 C CA . THR A 1 181 ? 1.545 12.066 3.242 1.00 83.31 181 THR A CA 1
ATOM 1509 C C . THR A 1 181 ? 1.395 11.274 4.536 1.00 83.31 181 THR A C 1
ATOM 1511 O O . THR A 1 181 ? 0.826 11.794 5.480 1.00 83.31 181 THR A O 1
ATOM 1514 N N . ALA A 1 182 ? 1.890 10.034 4.615 1.00 79.19 182 ALA A N 1
ATOM 1515 C CA . ALA A 1 182 ? 1.906 9.269 5.859 1.00 79.19 182 ALA A CA 1
ATOM 1516 C C . ALA A 1 182 ? 2.725 9.942 6.980 1.00 79.19 182 ALA A C 1
ATOM 1518 O O . ALA A 1 182 ? 2.538 9.601 8.146 1.00 79.19 182 ALA A O 1
ATOM 1519 N N . ILE A 1 183 ? 3.637 10.860 6.634 1.00 80.75 183 ILE A N 1
ATOM 1520 C CA . ILE A 1 183 ? 4.473 11.612 7.586 1.00 80.75 183 ILE A CA 1
ATOM 1521 C C . ILE A 1 183 ? 3.729 12.827 8.179 1.00 80.75 183 ILE A C 1
ATOM 1523 O O . ILE A 1 183 ? 4.113 13.296 9.252 1.00 80.75 183 ILE A O 1
ATOM 1527 N N . ILE A 1 184 ? 2.700 13.336 7.490 1.00 64.06 184 ILE A N 1
ATOM 1528 C CA . ILE A 1 184 ? 1.951 14.559 7.835 1.00 64.06 184 ILE A CA 1
ATOM 1529 C C . ILE A 1 184 ? 0.711 14.191 8.651 1.00 64.06 184 ILE A C 1
ATOM 1531 O O . ILE A 1 184 ? 0.501 14.832 9.704 1.00 64.06 184 ILE A O 1
#

Foldseek 3Di:
DDPDPPPDDVVVVVVVLVVVLVVLLCLQLVPPDPDDPLVRPCLPQVVLLLVLLQVADDLVCLVVCQVVDDPSSVVAQSLSSNVSNVCCVVPPSDVSVVRSVLSNVLLVLLLQLCVLVVPDPVVSVVCSVVCSVVLSVCCSRPVLLSQLVSLCSNFLVSCVVVVVVVSNVVSLVVSCSSPVVSVD

pLDDT: mean 76.0, std 15.55, range [32.62, 96.31]

Sequence (184 aa):
MDTFSIKVNDNIKKQLLFFSLCVLVVFAGCRWSSYEVGYDIAIFDYGTYKNIYNSPLSIFNFLSEYASSDLEIQSQEIGYVFYSSLCHLLLGENFNLYLLFTNFILIVLFYKSLKRNEINTALFYLFFFLASRLYLQYNFILLRQAIAMSIIWMWAFPLLLKGEKIKFILVVFVAATFHFTAII